Protein AF-A0A0B1SGC0-F1 (afdb_monomer_lite)

Radius of gyration: 26.92 Å; chains: 1; bounding box: 69×43×83 Å

Structure (mmCIF, N/CA/C/O backbone):
data_AF-A0A0B1SGC0-F1
#
_entry.id   AF-A0A0B1SGC0-F1
#
loop_
_atom_site.group_PDB
_atom_site.id
_atom_site.type_symbol
_atom_site.label_atom_id
_atom_site.label_alt_id
_atom_site.label_comp_id
_atom_site.label_asym_id
_atom_site.label_entity_id
_atom_site.label_seq_id
_atom_site.pdbx_PDB_ins_code
_atom_site.Cartn_x
_atom_site.Cartn_y
_atom_site.Cartn_z
_atom_site.occupancy
_atom_site.B_iso_or_equiv
_atom_site.auth_seq_id
_atom_site.auth_comp_id
_atom_site.auth_asym_id
_atom_site.auth_atom_id
_atom_site.pdbx_PDB_model_num
ATOM 1 N N . CYS A 1 1 ? 5.202 -6.747 4.444 1.00 73.06 1 CYS A N 1
ATOM 2 C CA . CYS A 1 1 ? 4.850 -7.368 5.742 1.00 73.06 1 CYS A CA 1
ATOM 3 C C . CYS A 1 1 ? 3.384 -7.749 5.716 1.00 73.06 1 CYS A C 1
ATOM 5 O O . CYS A 1 1 ? 2.652 -7.090 4.983 1.00 73.06 1 CYS A O 1
ATOM 7 N N . PRO A 1 2 ? 2.958 -8.785 6.458 1.00 70.81 2 PRO A N 1
ATOM 8 C CA . PRO A 1 2 ? 1.531 -8.992 6.677 1.00 70.81 2 PRO A CA 1
ATOM 9 C C . PRO A 1 2 ? 0.942 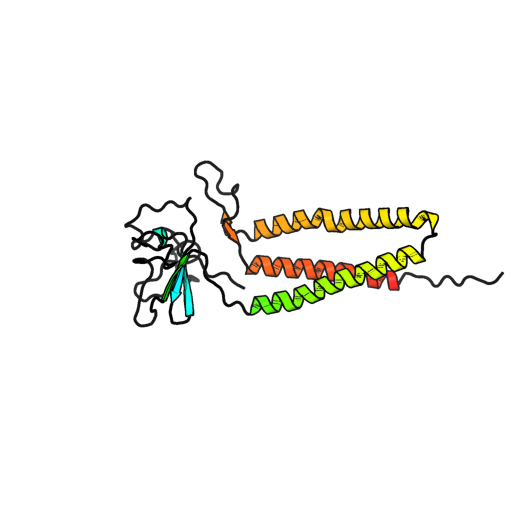-7.740 7.341 1.00 70.81 2 PRO A C 1
ATOM 11 O O . PRO A 1 2 ? 1.616 -7.093 8.145 1.00 70.81 2 PRO A O 1
ATOM 14 N N . HIS A 1 3 ? -0.264 -7.365 6.926 1.00 74.62 3 HIS A N 1
ATOM 15 C CA . HIS A 1 3 ? -1.059 -6.357 7.618 1.00 74.62 3 HIS A CA 1
ATOM 16 C C . HIS A 1 3 ? -1.617 -6.970 8.918 1.00 74.62 3 HIS A C 1
ATOM 18 O O . HIS A 1 3 ? -1.749 -8.192 9.006 1.00 74.62 3 HIS A O 1
ATOM 24 N N . ASP A 1 4 ? -1.905 -6.146 9.928 1.00 80.69 4 ASP A N 1
ATOM 25 C CA . ASP A 1 4 ? -2.527 -6.622 11.168 1.00 80.69 4 ASP A CA 1
ATOM 26 C C . ASP A 1 4 ? -3.970 -7.071 10.887 1.00 80.69 4 ASP A C 1
ATOM 28 O O . ASP A 1 4 ? -4.740 -6.284 10.333 1.00 80.69 4 ASP A O 1
ATOM 32 N N . PRO A 1 5 ? -4.368 -8.303 11.241 1.00 80.88 5 PRO A N 1
ATOM 33 C CA . PRO A 1 5 ? -5.657 -8.832 10.825 1.00 80.88 5 PRO A CA 1
ATOM 34 C C . PRO A 1 5 ? -6.814 -8.004 11.385 1.00 80.88 5 PRO A C 1
ATOM 36 O O . PRO A 1 5 ? -6.811 -7.623 12.563 1.00 80.88 5 PRO A O 1
ATOM 39 N N . LEU A 1 6 ? -7.807 -7.737 10.539 1.00 87.00 6 LEU A N 1
ATOM 40 C CA . LEU A 1 6 ? -8.986 -6.971 10.925 1.00 87.00 6 LEU A CA 1
ATOM 41 C C . LEU A 1 6 ? -10.004 -7.868 11.644 1.00 87.00 6 LEU A C 1
ATOM 43 O O . LEU A 1 6 ? -10.530 -8.828 11.071 1.00 87.00 6 LEU A O 1
ATOM 47 N N . ILE A 1 7 ? -10.312 -7.528 12.895 1.00 88.50 7 ILE A N 1
ATOM 48 C CA . ILE A 1 7 ? -11.265 -8.277 13.717 1.00 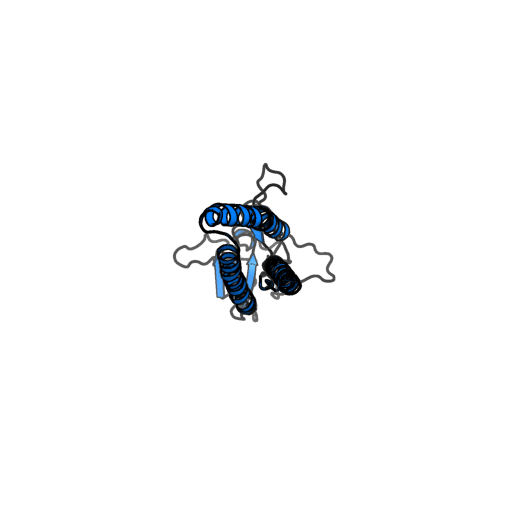88.50 7 ILE A CA 1
ATOM 49 C C . ILE A 1 7 ? -12.676 -8.156 13.138 1.00 88.50 7 ILE A C 1
ATOM 51 O O . ILE A 1 7 ? -13.141 -7.069 12.790 1.00 88.50 7 ILE A O 1
ATOM 55 N N . GLY A 1 8 ? -13.353 -9.299 13.060 1.00 82.31 8 GLY A N 1
ATOM 56 C CA . GLY A 1 8 ? -14.680 -9.471 12.481 1.00 82.31 8 GLY A CA 1
ATOM 57 C C . GLY A 1 8 ? -14.681 -9.666 10.964 1.00 82.31 8 GLY A C 1
ATOM 58 O O . GLY A 1 8 ? -15.739 -9.929 10.403 1.00 82.31 8 GLY A O 1
ATOM 59 N N . VAL A 1 9 ? -13.524 -9.557 10.301 1.00 83.31 9 VAL A N 1
ATOM 60 C CA . VAL A 1 9 ? -13.395 -9.711 8.841 1.00 83.31 9 VAL A CA 1
ATOM 61 C C . VAL A 1 9 ? -12.418 -10.822 8.477 1.00 83.31 9 VAL A C 1
ATOM 63 O O . VAL A 1 9 ? -12.769 -11.710 7.712 1.00 83.31 9 VAL A O 1
ATOM 66 N N . GLU A 1 10 ? -11.202 -10.773 9.019 1.00 81.00 10 GLU A N 1
ATOM 67 C CA . GLU A 1 10 ? -10.162 -11.786 8.786 1.00 81.00 10 GLU A CA 1
ATOM 68 C C . GLU A 1 10 ? -10.004 -12.715 9.993 1.00 81.00 10 GLU A C 1
ATOM 70 O O . GLU A 1 10 ? -9.612 -13.871 9.853 1.00 81.00 10 GLU A O 1
ATOM 75 N N . THR A 1 11 ? -10.309 -12.215 11.192 1.00 84.12 11 THR A N 1
ATOM 76 C CA . THR A 1 11 ? -10.213 -12.957 12.453 1.00 84.12 11 THR A CA 1
ATOM 77 C C . THR A 1 11 ? -11.462 -12.775 13.302 1.00 84.12 11 THR A C 1
ATOM 79 O O . THR A 1 11 ? -12.211 -11.810 13.148 1.00 84.12 11 THR A O 1
ATOM 82 N N . THR A 1 12 ? -11.705 -13.703 14.225 1.00 86.62 12 THR A N 1
ATOM 83 C CA . THR A 1 12 ? -12.808 -13.587 15.183 1.00 86.62 12 THR A CA 1
ATOM 84 C C . THR A 1 12 ? -12.503 -12.548 16.264 1.00 86.62 12 THR A C 1
ATOM 86 O O . THR A 1 12 ? -11.352 -12.178 16.498 1.00 86.62 12 THR A O 1
ATOM 89 N N . TYR A 1 13 ? -13.542 -12.098 16.970 1.00 87.31 13 TYR A N 1
ATOM 90 C CA . TYR A 1 13 ? -13.365 -11.284 18.174 1.00 87.31 13 TYR A CA 1
ATOM 91 C C . TYR A 1 13 ? -12.565 -12.042 19.247 1.00 87.31 13 TYR A C 1
ATOM 93 O O . TYR A 1 13 ? -12.659 -13.273 19.313 1.00 87.31 13 TYR A O 1
ATOM 101 N N . PRO A 1 14 ? -11.773 -11.332 20.074 1.00 85.50 14 PRO A N 1
ATOM 102 C CA . PRO A 1 14 ? -11.052 -11.947 21.177 1.00 85.50 14 PRO A CA 1
ATOM 103 C C . PRO A 1 14 ? -12.034 -12.506 22.212 1.00 85.50 14 PRO A C 1
ATOM 105 O O . PRO A 1 14 ? -13.014 -11.848 22.567 1.00 85.50 14 PRO A O 1
ATOM 108 N N . ASP A 1 15 ? -11.755 -13.711 22.708 1.00 81.56 15 ASP A N 1
ATOM 109 C CA . ASP A 1 15 ? -12.511 -14.299 23.816 1.00 81.56 15 ASP A CA 1
ATOM 110 C C . ASP A 1 15 ? -12.190 -13.580 25.145 1.00 81.56 15 ASP A C 1
ATOM 112 O O . ASP A 1 15 ? -11.317 -12.709 25.209 1.00 81.56 15 ASP A O 1
ATOM 116 N N . ARG A 1 16 ? -12.864 -13.957 26.236 1.00 76.06 16 ARG A N 1
ATOM 117 C CA . ARG A 1 16 ? -12.690 -13.384 27.584 1.00 76.06 16 ARG A CA 1
ATOM 118 C C . ARG A 1 16 ? -11.247 -13.424 28.096 1.00 76.06 16 ARG A C 1
ATOM 120 O O . ARG A 1 16 ? -10.869 -12.573 28.893 1.00 76.06 16 ARG A O 1
ATOM 127 N N . ASP A 1 17 ? -10.438 -14.361 27.607 1.00 76.19 17 ASP A N 1
ATOM 128 C CA . ASP A 1 17 ? -9.010 -14.472 27.928 1.00 76.19 17 ASP A CA 1
ATOM 129 C C . ASP A 1 17 ? -8.096 -13.620 27.019 1.00 76.19 17 ASP A C 1
ATOM 131 O O . ASP A 1 17 ? -6.868 -13.646 27.152 1.00 76.19 17 ASP A O 1
ATOM 135 N N . GLY A 1 18 ? -8.664 -12.851 26.084 1.00 73.69 18 GLY A N 1
ATOM 136 C CA . GLY A 1 18 ? -7.924 -12.026 25.125 1.00 73.69 18 GLY A CA 1
ATOM 137 C C . GLY A 1 18 ? -7.217 -12.835 24.030 1.00 73.69 18 GLY A C 1
ATOM 138 O O . GLY A 1 18 ? -6.257 -12.348 23.425 1.00 73.69 18 GLY A O 1
ATOM 139 N N . GLN A 1 19 ? -7.643 -14.082 23.798 1.00 76.81 19 GLN A N 1
ATOM 140 C CA . GLN A 1 19 ? -7.138 -14.929 22.716 1.00 76.81 19 GLN A CA 1
ATOM 141 C C . GLN A 1 19 ? -8.023 -14.812 21.477 1.00 76.81 19 GLN A C 1
ATOM 143 O O . GLN A 1 19 ? -9.246 -14.777 21.582 1.00 76.81 19 GLN A O 1
ATOM 148 N N . ILE A 1 20 ? -7.386 -14.763 20.308 1.00 75.62 20 ILE A N 1
ATOM 149 C CA . ILE A 1 20 ? -8.055 -14.778 19.008 1.00 75.62 20 ILE A CA 1
ATOM 150 C C . ILE A 1 20 ? -7.848 -16.165 18.410 1.00 75.62 20 ILE A C 1
ATOM 152 O O . ILE A 1 20 ? -6.708 -16.616 18.263 1.00 75.62 20 ILE A O 1
ATOM 156 N N . SER A 1 21 ? -8.942 -16.827 18.051 1.00 66.31 21 SER A N 1
ATOM 157 C CA . SER A 1 21 ? -8.910 -18.100 17.340 1.00 66.31 21 SER A CA 1
ATOM 158 C C . SER A 1 21 ? -8.555 -17.837 15.878 1.00 66.31 21 SER A C 1
ATOM 160 O O . SER A 1 21 ? -9.394 -17.428 15.082 1.00 66.31 21 SER A O 1
ATOM 162 N N . ILE A 1 22 ? -7.285 -18.036 15.520 1.00 59.53 22 ILE A N 1
ATOM 163 C CA . ILE A 1 22 ? -6.842 -18.036 14.121 1.00 59.53 22 ILE A CA 1
ATOM 164 C C . ILE A 1 22 ? -7.042 -19.464 13.620 1.00 59.53 22 ILE A C 1
ATOM 166 O O . ILE A 1 22 ? -6.249 -20.359 13.919 1.00 59.53 22 ILE A O 1
ATOM 170 N N . GLY A 1 23 ? -8.164 -19.699 12.948 1.00 49.31 23 GLY A N 1
ATOM 171 C CA . GLY A 1 23 ? -8.543 -21.029 12.499 1.00 49.31 23 GLY A CA 1
ATOM 172 C C . GLY A 1 23 ? -7.556 -21.577 11.471 1.00 49.31 23 GLY A C 1
ATOM 173 O O . GLY A 1 23 ? -7.437 -21.047 10.375 1.00 49.31 23 GLY A O 1
ATOM 174 N N . ASN A 1 24 ? -6.907 -22.691 11.809 1.00 48.41 24 ASN A N 1
ATOM 175 C CA . ASN A 1 24 ? -6.603 -23.729 10.821 1.00 48.41 24 ASN A CA 1
ATOM 176 C C . ASN A 1 24 ? -7.540 -24.948 10.989 1.00 48.41 24 ASN A C 1
ATOM 178 O O . ASN A 1 24 ? -7.378 -25.941 10.289 1.00 48.41 24 ASN A O 1
ATOM 182 N N . TYR A 1 25 ? -8.502 -24.893 11.931 1.00 54.22 25 TYR A N 1
ATOM 183 C CA . TYR A 1 25 ? -9.495 -25.951 12.179 1.00 54.22 25 TYR A CA 1
ATOM 184 C C . TYR A 1 25 ? -10.649 -25.508 13.112 1.00 54.22 25 TYR A C 1
ATOM 186 O O . TYR A 1 25 ? -10.949 -26.163 14.108 1.00 54.22 25 TYR A O 1
ATOM 194 N N . SER A 1 26 ? -11.282 -24.364 12.854 1.00 49.69 26 SER A N 1
ATOM 195 C CA . SER A 1 26 ? -12.516 -23.985 13.559 1.00 49.69 26 SER A CA 1
ATOM 196 C C . SER A 1 26 ? -13.548 -23.516 12.542 1.00 49.69 26 SER A C 1
ATOM 198 O O . SER A 1 26 ? -13.300 -22.513 11.882 1.00 49.69 26 SER A O 1
ATOM 200 N N . ASP A 1 27 ? -14.674 -24.233 12.451 1.00 55.19 27 ASP A N 1
ATOM 201 C CA . ASP A 1 27 ? -15.893 -24.000 11.638 1.00 55.19 27 ASP A CA 1
ATOM 202 C C . ASP A 1 27 ? -16.601 -22.646 11.901 1.00 55.19 27 ASP A C 1
ATOM 204 O O . ASP A 1 27 ? -17.809 -22.504 11.722 1.00 55.19 27 ASP A O 1
ATOM 208 N N . VAL A 1 28 ? -15.885 -21.641 12.405 1.00 65.56 28 VAL A N 1
ATOM 209 C CA . VAL A 1 28 ? -16.450 -20.342 12.766 1.00 65.56 28 VAL A CA 1
ATOM 210 C C . VAL A 1 28 ? -15.904 -19.300 11.809 1.00 65.56 28 VAL A C 1
ATOM 212 O O . VAL A 1 28 ? -14.798 -18.787 11.995 1.00 65.56 28 VAL A O 1
ATOM 215 N N . ASP A 1 29 ? -16.702 -18.990 10.792 1.00 72.19 29 ASP A N 1
ATOM 216 C CA . ASP A 1 29 ? -16.444 -17.863 9.908 1.00 72.19 29 ASP A CA 1
ATOM 217 C C . ASP A 1 29 ? -16.415 -16.549 10.715 1.00 72.19 29 ASP A C 1
ATOM 219 O O . ASP A 1 29 ? -17.256 -16.333 11.601 1.00 72.19 29 ASP A O 1
ATOM 223 N N . PRO A 1 30 ? -15.450 -15.650 10.450 1.00 80.44 30 PRO A N 1
ATOM 224 C CA . PRO A 1 30 ? -15.399 -14.354 11.108 1.00 80.44 30 PRO A CA 1
ATOM 225 C C . PRO A 1 30 ? -16.642 -13.522 10.755 1.00 80.44 30 PRO A C 1
ATOM 227 O O . PRO A 1 30 ? -17.012 -13.379 9.592 1.00 80.44 30 PRO A O 1
ATOM 230 N N . SER A 1 31 ? -17.276 -12.947 11.779 1.00 85.44 31 SER A N 1
ATOM 231 C CA . SER A 1 31 ? -18.444 -12.069 11.653 1.00 85.44 31 SER A CA 1
ATOM 232 C C . SER A 1 31 ? -18.142 -10.695 12.240 1.00 85.44 31 SER A C 1
ATOM 234 O O . SER A 1 31 ? -17.611 -10.587 13.347 1.00 85.44 31 SER A O 1
ATOM 236 N N . LEU A 1 32 ? -18.555 -9.638 11.534 1.00 86.31 32 LEU A N 1
ATOM 237 C CA . LEU A 1 32 ? -18.472 -8.249 11.999 1.00 86.31 32 LEU A CA 1
ATOM 238 C C . LEU A 1 32 ? -19.302 -8.025 13.269 1.00 86.31 32 LEU A C 1
ATOM 240 O O . LEU A 1 32 ? -18.905 -7.251 14.143 1.00 86.31 32 LEU A O 1
ATOM 244 N N . ARG A 1 33 ? -20.435 -8.723 13.399 1.00 88.94 33 ARG A N 1
ATOM 245 C CA . ARG A 1 33 ? -21.326 -8.639 14.562 1.00 88.94 33 ARG A CA 1
ATOM 246 C C . ARG A 1 33 ? -20.932 -9.650 15.633 1.00 88.94 33 ARG A C 1
ATOM 248 O O . ARG A 1 33 ? -20.700 -10.821 15.335 1.00 88.94 33 ARG A O 1
ATOM 255 N N . SER A 1 34 ? -20.904 -9.182 16.877 1.00 87.69 34 SER A N 1
ATOM 256 C CA . SER A 1 34 ? -20.517 -9.927 18.075 1.00 87.69 34 SER A CA 1
ATOM 257 C C . SER A 1 34 ? -21.358 -9.456 19.272 1.00 87.69 34 SER A C 1
ATOM 259 O O . SER A 1 34 ? -21.818 -8.313 19.279 1.00 87.69 34 SER A O 1
ATOM 261 N N . PRO A 1 35 ? -21.561 -10.270 20.325 1.00 89.19 35 PRO A N 1
ATOM 262 C CA . PRO A 1 35 ? -22.301 -9.838 21.511 1.00 89.19 35 PRO A CA 1
ATOM 263 C C . PRO A 1 35 ? -21.786 -8.527 22.125 1.00 89.19 35 PRO A C 1
ATOM 265 O O . PRO A 1 35 ? -22.584 -7.742 22.631 1.00 89.19 35 PRO A O 1
ATOM 268 N N . CYS A 1 36 ? -20.481 -8.245 22.034 1.00 89.56 36 CYS A N 1
ATOM 269 C CA . CYS A 1 36 ? -19.895 -7.016 22.576 1.00 89.56 36 CYS A CA 1
ATOM 270 C C . CYS A 1 36 ? -20.341 -5.748 21.823 1.00 89.56 36 CYS A C 1
ATOM 272 O O . CYS A 1 36 ? -20.578 -4.726 22.456 1.00 89.56 36 CYS A O 1
ATOM 274 N N . ASN A 1 37 ? -20.555 -5.810 20.504 1.00 91.00 37 ASN A N 1
ATOM 275 C CA . ASN A 1 37 ? -21.003 -4.667 19.695 1.00 91.00 37 ASN A CA 1
ATOM 276 C C . ASN A 1 37 ? -22.525 -4.623 19.479 1.00 91.00 37 ASN A C 1
ATOM 278 O O . ASN A 1 37 ? -23.027 -3.778 18.751 1.00 91.00 37 ASN A O 1
ATOM 282 N N . SER A 1 38 ? -23.279 -5.489 20.161 1.00 89.69 38 SER A N 1
ATOM 283 C CA . SER A 1 38 ? -24.745 -5.544 20.058 1.00 89.69 38 SER A CA 1
ATOM 284 C C . SER A 1 38 ? -25.467 -4.311 20.619 1.00 89.69 38 SER A C 1
ATOM 286 O O . SER A 1 38 ? -26.630 -4.078 20.297 1.00 89.69 38 SER A O 1
ATOM 288 N N . HIS A 1 39 ? -24.788 -3.512 21.445 1.00 88.38 39 HIS A N 1
ATOM 289 C CA . HIS A 1 39 ? -25.346 -2.300 22.046 1.00 88.38 39 HIS A CA 1
ATOM 290 C C . HIS A 1 39 ? -25.453 -1.128 21.059 1.00 88.38 39 HIS A C 1
ATOM 292 O O . HIS A 1 39 ? -26.080 -0.119 21.383 1.00 88.38 39 HIS A O 1
ATOM 298 N N . CYS A 1 40 ? -24.854 -1.238 19.870 1.00 85.00 40 CYS A N 1
ATOM 299 C CA . CYS A 1 40 ? -24.870 -0.195 18.856 1.00 85.00 40 CYS A CA 1
ATOM 300 C C . CYS A 1 40 ? -25.301 -0.740 17.478 1.00 85.00 40 CYS A C 1
ATOM 302 O O . CYS A 1 40 ? -25.006 -1.866 17.086 1.00 85.00 40 CYS A O 1
ATOM 304 N N . LEU A 1 41 ? -26.069 0.067 16.739 1.00 86.75 41 LEU A N 1
ATOM 305 C CA . LEU A 1 41 ? -26.602 -0.272 15.414 1.00 86.75 41 LEU A CA 1
ATOM 306 C C . LEU A 1 41 ? -25.546 0.018 14.339 1.00 86.75 41 LEU A C 1
ATOM 308 O O . LEU A 1 41 ? -25.628 1.018 13.630 1.00 86.75 41 LEU A O 1
ATOM 312 N N . CYS A 1 42 ? -24.525 -0.834 14.254 1.00 87.12 42 CYS A N 1
ATOM 313 C CA . CYS A 1 42 ? -23.408 -0.612 13.339 1.00 87.12 42 CYS A CA 1
ATOM 314 C C . CYS A 1 42 ? -23.811 -0.783 11.867 1.00 87.12 42 CYS A C 1
ATOM 316 O O . CYS A 1 42 ? -24.468 -1.762 11.495 1.00 87.12 42 CYS A O 1
ATOM 318 N N . SER A 1 43 ? -23.369 0.166 11.039 1.00 85.88 43 SER A N 1
ATOM 319 C CA . SER A 1 43 ? -23.484 0.121 9.582 1.00 85.88 43 SER A CA 1
ATOM 320 C C . SER A 1 43 ? -22.220 -0.475 8.969 1.00 85.88 43 SER A C 1
ATOM 322 O O . SER A 1 43 ? -21.112 -0.027 9.266 1.00 85.88 43 SER A O 1
ATOM 324 N N . GLU A 1 44 ? -22.382 -1.446 8.072 1.00 82.75 44 GLU A N 1
ATOM 325 C CA . GLU A 1 44 ? -21.263 -2.025 7.317 1.00 82.75 44 GLU A CA 1
ATOM 326 C C . GLU A 1 44 ? -20.720 -1.054 6.259 1.00 82.75 44 GLU A C 1
ATOM 328 O O . GLU A 1 44 ? -19.556 -1.149 5.884 1.00 82.75 44 GLU A O 1
ATOM 333 N N . ALA A 1 45 ? -21.520 -0.071 5.832 1.00 79.81 45 ALA A N 1
ATOM 334 C CA . ALA A 1 45 ? -21.096 0.937 4.861 1.00 79.81 45 ALA A CA 1
ATOM 335 C C . ALA A 1 45 ? -20.100 1.961 5.450 1.00 79.81 45 ALA A C 1
ATOM 337 O O . ALA A 1 45 ? -19.404 2.656 4.708 1.00 79.81 45 ALA A O 1
ATOM 338 N N . GLU A 1 46 ? -20.018 2.077 6.781 1.00 80.19 46 GLU A N 1
ATOM 339 C CA . GLU A 1 46 ? -19.193 3.078 7.462 1.00 80.19 46 GLU A CA 1
ATOM 340 C C . GLU A 1 46 ? -17.845 2.488 7.908 1.00 80.19 46 GLU A C 1
ATOM 342 O O . GLU A 1 46 ? -17.686 1.962 9.014 1.00 80.19 46 GLU A O 1
ATOM 347 N N . PHE A 1 47 ? -16.848 2.580 7.024 1.00 85.88 47 PHE A N 1
ATOM 348 C CA . PHE A 1 47 ? -15.487 2.123 7.302 1.00 85.88 47 PHE A CA 1
ATOM 349 C C . PHE A 1 47 ? -14.644 3.209 7.987 1.00 85.88 47 PHE A C 1
ATOM 351 O O . PHE A 1 47 ? -14.164 4.162 7.362 1.00 85.88 47 PHE A O 1
ATOM 358 N N . HIS A 1 48 ? -14.422 3.047 9.291 1.00 88.94 48 HIS A N 1
ATOM 359 C CA . HIS A 1 48 ? -13.636 3.964 10.118 1.00 88.94 48 HIS A CA 1
ATOM 360 C C . HIS A 1 48 ? -12.696 3.188 11.046 1.00 88.94 48 HIS A C 1
ATOM 362 O O . HIS A 1 48 ? -12.957 3.111 12.247 1.00 88.94 48 HIS A O 1
ATOM 368 N N . PRO A 1 49 ? -11.592 2.623 10.521 1.00 90.31 49 PRO A N 1
ATOM 369 C CA . PRO A 1 49 ? -10.775 1.679 11.265 1.00 90.31 49 PRO A CA 1
ATOM 370 C C . PRO A 1 49 ? -10.221 2.292 12.549 1.00 90.31 49 PRO A C 1
ATOM 372 O O . PRO A 1 49 ? -9.861 3.477 12.592 1.00 90.31 49 PRO A O 1
ATOM 375 N N . VAL A 1 50 ? -10.141 1.469 13.591 1.00 92.38 50 VAL A N 1
ATOM 376 C CA . VAL A 1 50 ? -9.553 1.837 14.882 1.00 92.38 50 VAL A CA 1
ATOM 377 C C . VAL A 1 50 ? -8.548 0.787 15.327 1.00 92.38 50 VAL A C 1
ATOM 379 O O . VAL A 1 50 ? -8.757 -0.409 15.129 1.00 92.38 50 VAL A O 1
ATOM 382 N N . CYS A 1 51 ? -7.468 1.239 15.955 1.00 92.75 51 CYS A N 1
ATOM 383 C CA . CYS A 1 51 ? -6.409 0.386 16.469 1.00 92.75 51 CYS A CA 1
ATOM 384 C C . CYS A 1 51 ? -6.388 0.421 17.996 1.00 92.75 51 CYS A C 1
ATOM 386 O O . CYS A 1 51 ? -6.144 1.476 18.588 1.00 92.75 51 CYS A O 1
ATOM 388 N N . ALA A 1 52 ? -6.588 -0.730 18.632 1.00 91.88 52 ALA A N 1
ATOM 389 C CA . ALA A 1 52 ? -6.347 -0.925 20.054 1.00 91.88 52 ALA A CA 1
ATOM 390 C C . ALA A 1 52 ? -4.886 -1.342 20.279 1.00 91.88 52 ALA A C 1
ATOM 392 O O . ALA A 1 52 ? -4.477 -2.435 19.888 1.00 91.88 52 ALA A O 1
ATOM 393 N N . GLU A 1 53 ? -4.097 -0.471 20.911 1.00 91.31 53 GLU A N 1
ATOM 394 C CA . GLU A 1 53 ? -2.71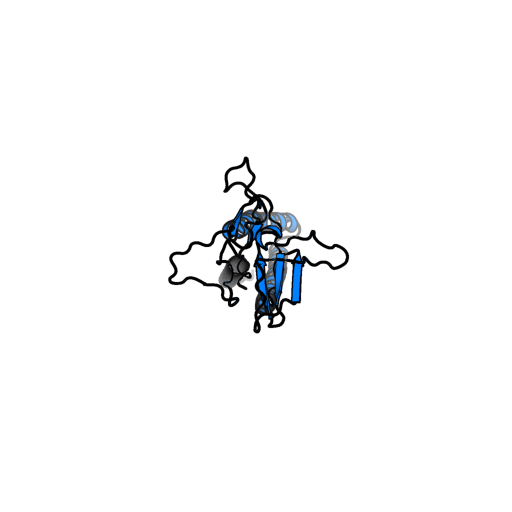2 -0.750 21.303 1.00 91.31 53 GLU A CA 1
ATOM 395 C C . GLU A 1 53 ? -2.666 -1.285 22.739 1.00 91.31 53 GLU A C 1
ATOM 397 O O . GLU A 1 53 ? -3.171 -0.636 23.658 1.00 91.31 53 GLU A O 1
ATOM 402 N N . PHE A 1 54 ? -1.992 -2.416 22.958 1.00 89.25 54 PHE A N 1
ATOM 403 C CA . PHE A 1 54 ? -1.756 -2.982 24.289 1.00 89.25 54 PHE A CA 1
ATOM 404 C C . PHE A 1 54 ? -0.318 -2.734 24.755 1.00 89.25 54 PHE A C 1
ATOM 406 O O . PHE A 1 54 ? 0.611 -2.576 23.958 1.00 89.25 54 PHE A O 1
ATOM 413 N N . THR A 1 55 ? -0.104 -2.712 26.069 1.00 86.88 55 THR A N 1
ATOM 414 C CA . THR A 1 55 ? 1.214 -2.430 26.672 1.00 86.88 55 THR A CA 1
ATOM 415 C C . THR A 1 55 ? 2.273 -3.490 26.367 1.00 86.88 55 THR A C 1
ATOM 417 O O . THR A 1 55 ? 3.458 -3.174 26.316 1.00 86.88 55 THR A O 1
ATOM 420 N N . ASN A 1 56 ? 1.858 -4.731 26.105 1.00 83.31 56 ASN A N 1
ATOM 421 C CA . ASN A 1 56 ? 2.739 -5.838 25.722 1.00 83.31 56 ASN A CA 1
ATOM 422 C C . ASN A 1 56 ? 3.220 -5.773 24.256 1.00 83.31 56 ASN A C 1
ATOM 424 O O . ASN A 1 56 ? 3.939 -6.666 23.810 1.00 83.31 56 ASN A O 1
ATOM 428 N N . GLY A 1 57 ? 2.811 -4.745 23.502 1.00 80.69 57 GLY A N 1
ATOM 429 C CA . GLY A 1 57 ? 3.159 -4.558 22.095 1.00 80.69 57 GLY A CA 1
ATOM 430 C C . GLY A 1 57 ? 2.219 -5.248 21.104 1.00 80.69 57 GLY A C 1
ATOM 431 O O . GLY A 1 57 ? 2.398 -5.065 19.901 1.00 80.69 57 GLY A O 1
ATOM 432 N N . ARG A 1 58 ? 1.210 -6.002 21.565 1.00 84.50 58 ARG A N 1
ATOM 433 C CA . ARG A 1 58 ? 0.132 -6.498 20.696 1.00 84.50 58 ARG A CA 1
ATOM 434 C C . ARG A 1 58 ? -0.795 -5.355 20.299 1.00 84.50 58 ARG A C 1
ATOM 436 O O . ARG A 1 58 ? -0.992 -4.407 21.060 1.00 84.50 58 ARG A O 1
ATOM 443 N N . GLN A 1 59 ? -1.362 -5.457 19.106 1.00 88.81 59 GLN A N 1
ATOM 444 C CA . GLN A 1 59 ? -2.284 -4.472 18.559 1.00 88.81 59 GLN A CA 1
ATOM 445 C C . GLN A 1 59 ? -3.425 -5.190 17.842 1.00 88.81 59 GLN A C 1
ATOM 447 O O . GLN A 1 59 ? -3.203 -6.240 17.240 1.00 88.81 59 GLN A O 1
ATOM 452 N N . PHE A 1 60 ? -4.629 -4.632 17.922 1.00 89.38 60 PHE A N 1
ATOM 453 C CA . PHE A 1 60 ? -5.824 -5.180 17.287 1.00 89.38 60 PHE A CA 1
ATOM 454 C C . PHE A 1 60 ? -6.544 -4.099 16.485 1.00 89.38 60 PHE A C 1
ATOM 456 O O . PHE A 1 60 ? -6.875 -3.045 17.029 1.00 89.38 60 PHE A O 1
ATOM 463 N N . SER A 1 61 ? -6.796 -4.374 15.204 1.00 91.25 61 SER A N 1
ATOM 464 C CA . SER A 1 61 ? -7.539 -3.477 14.316 1.00 91.25 61 SER A CA 1
ATOM 465 C C . SER A 1 61 ? -9.008 -3.894 14.259 1.00 91.25 61 SER A C 1
ATOM 467 O O . SER A 1 61 ? -9.306 -5.071 14.059 1.00 91.25 61 SER A O 1
ATOM 469 N N . TYR A 1 62 ? -9.922 -2.933 14.374 1.00 90.94 62 TYR A N 1
ATOM 470 C CA . TYR A 1 62 ? -11.369 -3.138 14.233 1.00 90.94 62 TYR A CA 1
ATOM 471 C C . TYR A 1 62 ? -11.919 -2.313 13.068 1.00 90.94 62 TYR A C 1
ATOM 473 O O . TYR A 1 62 ? -11.381 -1.251 12.748 1.00 90.94 62 TYR A O 1
ATOM 481 N N . TYR A 1 63 ? -13.007 -2.788 12.454 1.00 89.88 63 TYR A N 1
ATOM 482 C CA . TYR A 1 63 ? -13.615 -2.179 11.260 1.00 89.88 63 TYR A CA 1
ATOM 483 C C . TYR A 1 63 ? -14.099 -0.736 11.478 1.00 89.88 63 TYR A C 1
ATOM 485 O O . TYR A 1 63 ? -13.895 0.138 10.637 1.00 89.88 63 TYR A O 1
ATOM 493 N N . SER A 1 64 ? -14.737 -0.479 12.619 1.00 91.00 64 SER A N 1
ATOM 494 C CA . SER A 1 64 ? -15.224 0.845 13.008 1.00 91.00 64 SER A CA 1
ATOM 495 C C . SER A 1 64 ? -15.211 0.998 14.535 1.00 91.00 64 SER A C 1
ATOM 497 O O . SER A 1 64 ? -15.140 -0.019 15.238 1.00 91.00 64 SER A O 1
ATOM 499 N N . PRO A 1 65 ? -15.309 2.223 15.092 1.00 90.88 65 PRO A N 1
ATOM 500 C CA . PRO A 1 65 ? -15.464 2.403 16.538 1.00 90.88 65 PRO A CA 1
ATOM 501 C C . PRO A 1 65 ? -16.729 1.720 17.087 1.00 90.88 65 PRO A C 1
ATOM 503 O O . PRO A 1 65 ? -16.711 1.228 18.213 1.00 90.88 65 PRO A O 1
ATOM 506 N N . CYS A 1 66 ? -17.792 1.618 16.280 1.00 91.50 66 CYS A N 1
ATOM 507 C CA . CYS A 1 66 ? -19.013 0.890 16.632 1.00 91.50 66 CYS A CA 1
ATOM 508 C C . CYS A 1 66 ? -18.747 -0.616 16.755 1.00 91.50 66 CYS A C 1
ATOM 510 O O . CYS A 1 66 ? -19.094 -1.232 17.757 1.00 91.50 66 CYS A O 1
ATOM 512 N N . TYR A 1 67 ? -18.039 -1.209 15.788 1.00 92.12 67 TYR A N 1
ATOM 513 C CA . TYR A 1 67 ? -17.676 -2.628 15.850 1.00 92.12 67 TYR A CA 1
ATOM 514 C C . TYR A 1 67 ? -16.666 -2.940 16.965 1.00 92.12 67 TYR A C 1
ATOM 516 O O . TYR A 1 67 ? -16.696 -4.037 17.515 1.00 92.12 67 TYR A O 1
ATOM 524 N N . ALA A 1 68 ? -15.834 -1.973 17.367 1.00 91.81 68 ALA A N 1
ATOM 525 C CA . ALA A 1 68 ? -15.011 -2.052 18.580 1.00 91.81 68 ALA A CA 1
ATOM 526 C C . ALA A 1 68 ? -15.819 -1.868 19.886 1.00 91.81 68 ALA A C 1
ATOM 528 O O . ALA A 1 68 ? -15.293 -2.061 20.987 1.00 91.81 68 ALA A O 1
ATOM 529 N N . GLY A 1 69 ? -17.095 -1.502 19.773 1.00 92.00 69 GLY A N 1
ATOM 530 C CA . GLY A 1 69 ? -18.014 -1.331 20.885 1.00 92.00 69 GLY A CA 1
ATOM 531 C C . GLY A 1 69 ? -17.732 -0.107 21.752 1.00 92.00 69 GLY A C 1
ATOM 532 O O . GLY A 1 69 ? -17.946 -0.179 22.962 1.00 92.00 69 GLY A O 1
ATOM 533 N N . CYS A 1 70 ? -17.183 0.961 21.167 1.00 91.19 70 CYS A N 1
ATOM 534 C CA . CYS A 1 70 ? -16.895 2.217 21.857 1.00 91.19 70 CYS A CA 1
ATOM 535 C C . CYS A 1 70 ? -18.176 3.042 22.038 1.00 91.19 70 CYS A C 1
ATOM 537 O O . CYS A 1 70 ? -18.811 3.420 21.055 1.00 91.19 70 CYS A O 1
ATOM 539 N N . ALA A 1 71 ? -18.537 3.337 23.289 1.00 84.88 71 ALA A N 1
ATOM 540 C CA . ALA A 1 71 ? -19.740 4.113 23.612 1.00 84.88 71 ALA A CA 1
ATOM 541 C C . ALA A 1 71 ? -19.550 5.634 23.454 1.00 84.88 71 ALA A C 1
ATOM 543 O O . ALA A 1 71 ? -20.512 6.364 23.215 1.00 84.88 71 ALA A O 1
ATOM 544 N N . GLU A 1 72 ? -18.317 6.124 23.604 1.00 81.56 72 GLU A N 1
ATOM 545 C CA . GLU A 1 72 ? -17.997 7.552 23.566 1.00 81.56 72 GLU A CA 1
ATOM 546 C C . GLU A 1 72 ? -17.517 7.996 22.177 1.00 81.56 72 GLU A C 1
ATOM 548 O O . GLU A 1 72 ? -16.803 7.278 21.471 1.00 81.56 72 GLU A O 1
ATOM 553 N N . ALA A 1 73 ? -17.902 9.215 21.785 1.00 78.12 73 ALA A N 1
ATOM 554 C CA . ALA A 1 73 ? -17.455 9.821 20.537 1.00 78.12 73 ALA A CA 1
ATOM 555 C C . ALA A 1 73 ? -15.942 10.090 20.556 1.00 78.12 73 ALA A C 1
ATOM 557 O O . ALA A 1 73 ? -15.340 10.306 21.609 1.00 78.12 73 ALA A O 1
ATOM 558 N N . TYR A 1 74 ? -15.328 10.123 19.369 1.00 83.25 74 TYR A N 1
ATOM 559 C CA . TYR A 1 74 ? -13.900 10.400 19.234 1.00 83.25 74 TYR A CA 1
ATOM 560 C C . TYR A 1 74 ? -13.522 11.709 19.929 1.00 83.25 74 TYR A C 1
ATOM 562 O O . TYR A 1 74 ? -14.052 12.770 19.598 1.00 83.25 74 TYR A O 1
ATOM 570 N N . SER A 1 75 ? -12.566 11.643 20.853 1.00 84.19 75 SER A N 1
ATOM 571 C CA . SER A 1 75 ? -12.076 12.816 21.567 1.00 84.19 75 SER A CA 1
ATOM 572 C C . SER A 1 75 ? -10.984 13.524 20.735 1.00 84.19 75 SER A C 1
ATOM 574 O O . SER A 1 75 ? -9.864 13.023 20.622 1.00 84.19 75 SER A O 1
ATOM 576 N N . PRO A 1 76 ? -11.229 14.706 20.132 1.00 80.44 76 PRO A N 1
ATOM 577 C CA . PRO A 1 76 ? -10.222 15.361 19.288 1.00 80.44 76 PRO A CA 1
ATOM 578 C C . PRO A 1 76 ? -9.011 15.873 20.086 1.00 80.44 76 PRO A C 1
ATOM 580 O O . PRO A 1 76 ? -7.906 15.929 19.548 1.00 80.44 76 PRO A O 1
ATOM 583 N N . LEU A 1 77 ? -9.200 16.214 21.369 1.00 81.06 77 LEU A N 1
ATOM 584 C CA . LEU A 1 77 ? -8.114 16.640 22.264 1.00 81.06 77 LEU A CA 1
ATOM 585 C C . LEU A 1 77 ? -7.149 15.496 22.591 1.00 81.06 77 LEU A C 1
ATOM 587 O O . LEU A 1 77 ? -5.934 15.668 22.577 1.00 81.06 77 LEU A O 1
ATOM 591 N N . GLN A 1 78 ? -7.712 14.339 22.917 1.00 78.88 78 GLN A N 1
ATOM 592 C CA . GLN A 1 78 ? -6.992 13.176 23.426 1.00 78.88 78 GLN A CA 1
ATOM 593 C C . GLN A 1 78 ? -6.555 12.231 22.295 1.00 78.88 78 GLN A C 1
ATOM 595 O O . GLN A 1 78 ? -5.577 11.500 22.431 1.00 78.88 78 GLN A O 1
ATOM 600 N N . LYS A 1 79 ? -7.214 12.321 21.135 1.00 85.44 79 LYS A N 1
ATOM 601 C CA . LYS A 1 79 ? -6.983 11.532 19.919 1.00 85.44 79 LYS A CA 1
ATOM 602 C C . LYS A 1 79 ? -7.206 10.026 20.086 1.00 85.44 79 LYS A C 1
ATOM 604 O O . LYS A 1 79 ? -6.730 9.253 19.248 1.00 85.44 79 LYS A O 1
ATOM 609 N N . PHE A 1 80 ? -7.957 9.613 21.106 1.00 88.50 80 PHE A N 1
ATOM 610 C CA . PHE A 1 80 ? -8.304 8.217 21.354 1.00 88.50 80 PHE A CA 1
ATOM 611 C C . PHE A 1 80 ? -9.804 8.016 21.609 1.00 88.50 80 PHE A C 1
ATOM 613 O O . PHE A 1 80 ? -10.524 8.945 21.980 1.00 88.50 80 PHE A O 1
ATOM 620 N N . TYR A 1 81 ? -10.263 6.790 21.378 1.00 88.31 81 TYR A N 1
ATOM 621 C CA . TYR A 1 81 ? -11.581 6.305 21.770 1.00 88.31 81 TYR A CA 1
ATOM 622 C C . TYR A 1 81 ? -11.519 5.690 23.167 1.00 88.31 81 TYR A C 1
ATOM 624 O O . TYR A 1 81 ? -10.496 5.134 23.579 1.00 88.31 81 TYR A O 1
ATOM 632 N N . THR A 1 82 ? -12.631 5.784 23.880 1.00 87.00 82 THR A N 1
ATOM 633 C CA . THR A 1 82 ? -12.810 5.329 25.259 1.00 87.00 82 THR A CA 1
ATOM 634 C C . THR A 1 82 ? -14.019 4.409 25.350 1.00 87.00 82 THR A C 1
ATOM 636 O O . THR A 1 82 ? -14.905 4.423 24.494 1.00 87.00 82 THR A O 1
ATOM 639 N N . ASN A 1 83 ? -14.046 3.599 26.412 1.00 88.50 83 ASN A N 1
ATOM 640 C CA . ASN A 1 83 ? -15.197 2.764 26.752 1.00 88.50 83 ASN A CA 1
ATOM 641 C C . ASN A 1 83 ? -15.584 1.769 25.634 1.00 88.50 83 ASN A C 1
ATOM 643 O O . ASN A 1 83 ? -16.743 1.668 25.239 1.00 88.50 83 ASN A O 1
ATOM 647 N N . CYS A 1 84 ? -14.579 1.075 25.087 1.00 90.88 84 CYS A N 1
ATOM 648 C CA . CYS A 1 84 ? -14.731 0.099 24.008 1.00 90.88 84 CYS A CA 1
ATOM 649 C C . CYS A 1 84 ? -14.914 -1.313 24.570 1.00 90.88 84 CYS A C 1
ATOM 651 O O . CYS A 1 84 ? -13.968 -1.930 25.052 1.00 90.88 84 CYS A O 1
ATOM 653 N N . THR A 1 85 ? -16.137 -1.829 24.499 1.00 90.94 85 THR A N 1
ATOM 654 C CA . THR A 1 85 ? -16.539 -3.105 25.119 1.00 90.94 85 THR A CA 1
ATOM 655 C C . THR A 1 85 ? -15.988 -4.351 24.424 1.00 90.94 85 THR A C 1
ATOM 657 O O . THR A 1 85 ? -15.822 -5.379 25.076 1.00 90.94 85 THR A O 1
ATOM 660 N N . CYS A 1 86 ? -15.672 -4.289 23.126 1.00 90.31 86 CYS A N 1
ATOM 661 C CA . CYS A 1 86 ? -15.056 -5.414 22.411 1.00 90.31 86 CYS A CA 1
ATOM 662 C C . CYS A 1 86 ? -13.539 -5.510 22.626 1.00 90.31 86 CYS A C 1
ATOM 664 O O . CYS A 1 86 ? -12.919 -6.493 22.222 1.00 90.31 86 CYS A O 1
ATOM 666 N N . VAL A 1 87 ? -12.933 -4.502 23.258 1.00 90.69 87 VAL A N 1
ATOM 667 C CA . VAL A 1 87 ? -11.504 -4.472 23.566 1.00 90.69 87 VAL A CA 1
ATOM 668 C C . VAL A 1 87 ? -11.299 -5.068 24.956 1.00 90.69 87 VAL A C 1
ATOM 670 O O . VAL A 1 87 ? -11.414 -4.383 25.967 1.00 90.69 87 VAL A O 1
ATOM 673 N N . VAL A 1 88 ? -11.026 -6.372 25.004 1.00 86.44 88 VAL A N 1
ATOM 674 C CA . VAL A 1 88 ? -10.900 -7.112 26.267 1.00 86.44 88 VAL A CA 1
ATOM 675 C C . VAL A 1 88 ? -9.576 -6.783 26.960 1.00 86.44 88 VAL A C 1
ATOM 677 O O . VAL A 1 88 ? -8.498 -6.998 26.400 1.00 86.44 88 VAL A O 1
ATOM 680 N N . GLU A 1 89 ? -9.663 -6.297 28.198 1.00 84.25 89 GLU A N 1
ATOM 681 C CA . GLU A 1 89 ? -8.519 -6.118 29.089 1.00 84.25 89 GLU A CA 1
ATOM 682 C C . GLU A 1 89 ? -8.371 -7.344 30.001 1.00 84.25 89 GLU A C 1
ATOM 684 O O . GLU A 1 89 ? -9.325 -7.775 30.649 1.00 84.25 89 GLU A O 1
ATOM 689 N N . THR A 1 90 ? -7.173 -7.923 30.060 1.00 81.62 90 THR A N 1
ATOM 690 C CA . THR A 1 90 ? -6.857 -9.055 30.944 1.00 81.62 90 THR A CA 1
ATOM 691 C C . THR A 1 90 ? -5.566 -8.784 31.702 1.00 81.62 90 THR A C 1
ATOM 693 O O . THR A 1 90 ? -4.793 -7.898 31.350 1.00 81.62 90 THR A O 1
ATOM 696 N N . SER A 1 91 ? -5.252 -9.597 32.709 1.00 76.62 91 SER A N 1
ATOM 697 C CA . SER A 1 91 ? -4.002 -9.482 33.480 1.00 76.62 91 SER A CA 1
ATOM 698 C C . SER A 1 91 ? -2.721 -9.613 32.635 1.00 76.62 91 SER A C 1
ATOM 700 O O . SER A 1 91 ? -1.634 -9.299 33.115 1.00 76.62 91 SER A O 1
ATOM 702 N N . ARG A 1 92 ? -2.822 -10.061 31.374 1.00 75.56 92 ARG A N 1
ATOM 703 C CA . ARG A 1 92 ? -1.714 -10.118 30.399 1.00 75.56 92 ARG A CA 1
ATOM 704 C C . ARG A 1 92 ? -1.834 -9.092 29.266 1.00 75.56 92 ARG A C 1
ATOM 706 O O . ARG A 1 92 ? -0.866 -8.885 28.529 1.00 75.56 92 ARG A O 1
ATOM 713 N N . LEU A 1 93 ? -3.009 -8.491 29.095 1.00 82.12 93 LEU A N 1
ATOM 714 C CA . LEU A 1 93 ? -3.343 -7.547 28.034 1.00 82.12 93 LEU A CA 1
ATOM 715 C C . LEU A 1 93 ? -3.907 -6.280 28.682 1.00 82.12 93 LEU A C 1
ATOM 717 O O . LEU A 1 93 ? -5.108 -6.174 28.891 1.00 82.12 93 LEU A O 1
ATOM 721 N N . HIS A 1 94 ? -3.035 -5.321 28.988 1.00 86.81 94 HIS A N 1
ATOM 722 C CA . HIS A 1 94 ? -3.464 -4.003 29.452 1.00 86.81 94 HIS A CA 1
ATOM 723 C C . HIS A 1 94 ? -3.632 -3.058 28.271 1.00 86.81 94 HIS A C 1
ATOM 725 O O . HIS A 1 94 ? -2.714 -2.907 27.451 1.00 86.81 94 HIS A O 1
ATOM 731 N N . LEU A 1 95 ? -4.805 -2.436 28.184 1.00 87.69 95 LEU A N 1
ATOM 732 C CA . LEU A 1 95 ? -5.122 -1.494 27.122 1.00 87.69 95 LEU A CA 1
ATOM 733 C C . LEU A 1 95 ? -4.304 -0.217 27.328 1.00 87.69 95 LEU A C 1
ATOM 735 O O . LEU A 1 95 ? -4.365 0.412 28.380 1.00 87.69 95 LEU A O 1
ATOM 739 N N . ARG A 1 96 ? -3.530 0.181 26.316 1.00 87.81 96 ARG A N 1
ATOM 740 C CA . ARG A 1 96 ? -2.785 1.443 26.352 1.00 87.81 96 ARG A CA 1
ATOM 741 C C . ARG A 1 96 ? -3.641 2.590 25.839 1.00 87.81 96 ARG A C 1
ATOM 743 O O . ARG A 1 96 ? -3.714 3.630 26.478 1.00 87.81 96 ARG A O 1
ATOM 750 N N . GLN A 1 97 ? -4.228 2.413 24.659 1.00 89.94 97 GLN A N 1
ATOM 751 C CA . GLN A 1 97 ? -5.067 3.411 23.992 1.00 89.94 97 GLN A CA 1
ATOM 752 C C . GLN A 1 97 ? -5.739 2.809 22.757 1.00 89.94 97 GLN A C 1
ATOM 754 O O . GLN A 1 97 ? -5.183 1.909 22.125 1.00 89.94 97 GLN A O 1
ATOM 759 N N . VAL A 1 98 ? -6.887 3.364 22.371 1.00 91.25 98 VAL A N 1
ATOM 760 C CA . VAL A 1 98 ? -7.567 3.043 21.110 1.00 91.25 98 VAL A CA 1
ATOM 761 C C . VAL A 1 98 ? -7.489 4.253 20.190 1.00 91.25 98 VAL A C 1
ATOM 763 O O . VAL A 1 98 ? -8.101 5.278 20.465 1.00 91.25 98 VAL A O 1
ATOM 766 N N . LYS A 1 99 ? -6.727 4.180 19.103 1.00 91.81 99 LYS A N 1
ATOM 767 C CA . LYS A 1 99 ? -6.542 5.296 18.162 1.00 91.81 99 LYS A CA 1
ATOM 768 C C . LYS A 1 99 ? -7.398 5.133 16.916 1.00 91.81 99 LYS A C 1
ATOM 770 O O . LYS A 1 99 ? -7.758 4.027 16.530 1.00 91.81 99 LYS A O 1
ATOM 775 N N . LYS A 1 100 ? -7.658 6.253 16.242 1.00 89.38 100 LYS A N 1
ATOM 776 C CA . LYS A 1 100 ? -8.184 6.257 14.874 1.00 89.38 100 LYS A CA 1
ATOM 777 C C . LYS A 1 100 ? -7.113 5.759 13.896 1.00 89.38 100 LYS A C 1
ATOM 779 O O . LYS A 1 100 ? -5.965 6.192 13.980 1.00 89.38 100 LYS A O 1
ATOM 784 N N . GLY A 1 101 ? -7.524 4.940 12.936 1.00 88.31 101 GLY A N 1
ATOM 785 C CA . GLY A 1 101 ? -6.682 4.386 11.882 1.00 88.31 101 GLY A CA 1
ATOM 786 C C . GLY A 1 101 ? -6.342 2.915 12.100 1.00 88.31 101 GLY A C 1
ATOM 787 O O . GLY A 1 101 ? -6.681 2.315 13.118 1.00 88.31 101 GLY A O 1
ATOM 788 N N . LEU A 1 102 ? -5.663 2.346 11.108 1.00 86.69 102 LEU A N 1
ATOM 789 C CA . LEU A 1 102 ? -5.112 0.996 11.171 1.00 86.69 102 LEU A CA 1
ATOM 790 C C . LEU A 1 102 ? -3.887 0.955 12.088 1.00 86.69 102 LEU A C 1
ATOM 792 O O . LEU A 1 102 ? -3.202 1.964 12.287 1.00 86.69 102 LEU A O 1
ATOM 796 N N . CYS A 1 103 ? -3.619 -0.222 12.644 1.00 87.38 103 CYS A N 1
ATOM 797 C CA . CYS A 1 103 ? -2.479 -0.432 13.520 1.00 87.38 103 CYS A CA 1
ATOM 798 C C . CYS A 1 103 ? -1.136 -0.222 12.811 1.00 87.38 103 CYS A C 1
ATOM 800 O O . CYS A 1 103 ? -0.953 -0.538 11.632 1.00 87.38 103 CYS A O 1
ATOM 802 N N . GLN A 1 104 ? -0.181 0.364 13.538 1.00 80.25 104 GLN A N 1
ATOM 803 C CA . GLN A 1 104 ? 1.144 0.633 13.000 1.00 80.25 104 GLN A CA 1
ATOM 804 C C . GLN A 1 104 ? 1.998 -0.628 13.116 1.00 80.25 104 GLN A C 1
ATOM 806 O O . GLN A 1 104 ? 2.619 -0.888 14.148 1.00 80.25 104 GLN A O 1
ATOM 811 N N . SER A 1 105 ? 2.087 -1.375 12.020 1.00 72.12 105 SER A N 1
ATOM 812 C CA . SER A 1 105 ? 2.980 -2.529 11.949 1.00 72.12 105 SER A CA 1
ATOM 813 C C . SER A 1 105 ? 4.453 -2.100 12.068 1.00 72.12 105 SER A C 1
ATOM 815 O O . SER A 1 105 ? 4.974 -1.318 11.266 1.00 72.12 105 SER A O 1
ATOM 817 N N . ASN A 1 106 ? 5.165 -2.618 13.074 1.00 67.88 106 ASN A N 1
ATOM 818 C CA . ASN A 1 106 ? 6.609 -2.412 13.211 1.00 67.88 106 ASN A CA 1
ATOM 819 C C . ASN A 1 106 ? 7.352 -3.340 12.233 1.00 67.88 106 ASN A C 1
ATOM 821 O O . ASN A 1 106 ? 7.862 -4.405 12.584 1.00 67.88 106 ASN A O 1
ATOM 825 N N . CYS A 1 107 ? 7.318 -2.970 10.954 1.00 73.94 107 CYS A N 1
ATOM 826 C CA . CYS A 1 107 ? 7.789 -3.804 9.858 1.00 73.94 107 CYS A CA 1
ATOM 827 C C . CYS A 1 107 ? 9.264 -3.526 9.534 1.00 73.94 107 CYS A C 1
ATOM 829 O O . CYS A 1 107 ? 9.592 -2.628 8.758 1.00 73.94 107 CYS A O 1
ATOM 831 N N . ARG A 1 108 ? 10.173 -4.378 10.027 1.00 75.62 108 ARG A N 1
ATOM 832 C CA . ARG A 1 108 ? 11.587 -4.368 9.593 1.00 75.62 108 ARG A CA 1
ATOM 833 C C . ARG A 1 108 ? 11.747 -4.684 8.097 1.00 75.62 108 ARG A C 1
ATOM 835 O O . ARG A 1 108 ? 12.703 -4.239 7.469 1.00 75.62 108 ARG A O 1
ATOM 842 N N . GLY A 1 109 ? 10.788 -5.406 7.513 1.00 75.44 109 GLY A N 1
ATOM 843 C CA . GLY A 1 109 ? 10.759 -5.734 6.085 1.00 75.44 109 GLY A CA 1
ATOM 844 C C . GLY A 1 109 ? 10.621 -4.520 5.162 1.00 75.44 109 GLY A C 1
ATOM 845 O O . GLY A 1 109 ? 11.073 -4.591 4.025 1.00 75.44 109 GLY A O 1
ATOM 846 N N . LEU A 1 110 ? 10.082 -3.393 5.645 1.00 81.25 110 LEU A N 1
ATOM 847 C CA . LEU A 1 110 ? 10.033 -2.144 4.880 1.00 81.25 110 LEU A CA 1
ATOM 848 C C . LEU A 1 110 ? 11.444 -1.659 4.542 1.00 81.25 110 LEU A C 1
ATOM 850 O O . LEU A 1 110 ? 11.711 -1.273 3.410 1.00 81.25 110 LEU A O 1
ATOM 854 N N . PHE A 1 111 ? 12.365 -1.740 5.504 1.00 83.94 111 PHE A N 1
ATOM 855 C CA . PHE A 1 111 ? 13.760 -1.384 5.270 1.00 83.94 111 PHE A CA 1
ATOM 856 C C . PHE A 1 111 ? 14.408 -2.310 4.233 1.00 83.94 111 PHE A C 1
ATOM 858 O O . PHE A 1 111 ? 15.149 -1.841 3.380 1.00 83.94 111 PHE A O 1
ATOM 865 N N . GLY A 1 112 ? 14.077 -3.607 4.255 1.00 84.62 112 GLY A N 1
ATOM 866 C CA . GLY A 1 112 ? 14.514 -4.560 3.229 1.00 84.62 112 GLY A CA 1
ATOM 867 C C . GLY A 1 112 ? 13.968 -4.228 1.837 1.00 84.62 112 GLY A C 1
ATOM 868 O O . GLY A 1 112 ? 14.729 -4.202 0.875 1.00 84.62 112 GLY A O 1
ATOM 869 N N . PHE A 1 113 ? 12.676 -3.903 1.734 1.00 85.12 113 PHE A N 1
ATOM 870 C CA . PHE A 1 113 ? 12.061 -3.453 0.482 1.00 85.12 113 PHE A CA 1
ATOM 871 C C . PHE A 1 113 ? 12.749 -2.196 -0.058 1.00 85.12 113 PHE A C 1
ATOM 873 O O . PHE A 1 113 ? 13.146 -2.172 -1.218 1.00 85.12 113 PHE A O 1
ATOM 880 N N . LEU A 1 114 ? 12.966 -1.185 0.788 1.00 86.25 114 LEU A N 1
ATOM 881 C CA . LEU A 1 114 ? 13.660 0.046 0.400 1.00 86.25 114 LEU A CA 1
ATOM 882 C C . LEU A 1 114 ? 15.115 -0.214 -0.011 1.00 86.25 114 LEU A C 1
ATOM 884 O O . LEU A 1 114 ? 15.578 0.359 -0.994 1.00 86.25 114 LEU A O 1
ATOM 888 N N . ALA A 1 115 ? 15.817 -1.104 0.694 1.00 88.12 115 ALA A N 1
ATOM 889 C CA . ALA A 1 115 ? 17.196 -1.473 0.382 1.00 88.12 115 ALA A CA 1
ATOM 890 C C . ALA A 1 115 ? 17.340 -2.193 -0.969 1.00 88.12 115 ALA A C 1
ATOM 892 O O . ALA A 1 115 ? 18.409 -2.122 -1.566 1.00 88.12 115 ALA A O 1
ATOM 893 N N . ILE A 1 116 ? 16.290 -2.859 -1.459 1.00 85.88 116 ILE A N 1
ATOM 894 C CA . ILE A 1 116 ? 16.264 -3.495 -2.785 1.00 85.88 116 ILE A CA 1
ATOM 895 C C . ILE A 1 116 ? 15.749 -2.514 -3.844 1.00 85.88 116 ILE A C 1
ATOM 897 O O . ILE A 1 116 ? 16.338 -2.378 -4.911 1.00 85.88 116 ILE A O 1
ATOM 901 N N . PHE A 1 117 ? 14.674 -1.787 -3.554 1.00 86.50 117 PHE A N 1
ATOM 902 C CA . PHE A 1 117 ? 14.042 -0.876 -4.505 1.00 86.50 117 PHE A CA 1
ATOM 903 C C . PHE A 1 117 ? 14.937 0.317 -4.871 1.00 86.50 117 PHE A C 1
ATOM 905 O O . PHE A 1 117 ? 15.016 0.692 -6.040 1.00 86.50 117 PHE A O 1
ATOM 912 N N . ALA A 1 118 ? 15.654 0.889 -3.898 1.00 89.38 118 ALA A N 1
ATOM 913 C CA . ALA A 1 118 ? 16.551 2.019 -4.131 1.00 89.38 118 ALA A CA 1
ATOM 914 C C . ALA A 1 118 ? 17.651 1.713 -5.172 1.00 89.38 118 ALA A C 1
ATOM 916 O O . ALA A 1 118 ? 17.707 2.426 -6.177 1.00 89.38 118 ALA A O 1
ATOM 917 N N . PRO A 1 119 ? 18.492 0.668 -5.026 1.00 88.25 119 PRO A N 1
ATOM 918 C CA . PRO A 1 119 ? 19.497 0.351 -6.036 1.00 88.25 119 PRO A CA 1
ATOM 919 C C . PRO A 1 119 ? 18.872 -0.045 -7.374 1.00 88.25 119 PRO A C 1
ATOM 921 O O . PRO A 1 119 ? 19.404 0.357 -8.401 1.00 88.25 119 PRO A O 1
ATOM 924 N N . LEU A 1 120 ? 17.724 -0.735 -7.387 1.00 85.19 120 LEU A N 1
ATOM 925 C CA . LEU A 1 120 ? 17.018 -1.035 -8.634 1.00 85.19 120 LEU A CA 1
ATOM 926 C C . LEU A 1 120 ? 16.652 0.260 -9.383 1.00 85.19 120 LEU A C 1
ATOM 928 O O . LEU A 1 120 ? 16.977 0.403 -10.560 1.00 85.19 120 LEU A O 1
ATOM 932 N N . SER A 1 121 ? 16.062 1.243 -8.702 1.00 85.94 121 SER A N 1
ATOM 933 C CA . SER A 1 121 ? 15.765 2.535 -9.328 1.00 85.94 121 SER A CA 1
ATOM 934 C C . SER A 1 121 ? 17.023 3.262 -9.817 1.00 85.94 121 SER A C 1
ATOM 936 O O . SER A 1 121 ? 17.016 3.857 -10.888 1.00 85.94 121 SER A O 1
ATOM 938 N N . LEU A 1 122 ? 18.142 3.178 -9.091 1.00 87.50 122 LEU A N 1
ATOM 939 C CA . LEU A 1 122 ? 19.406 3.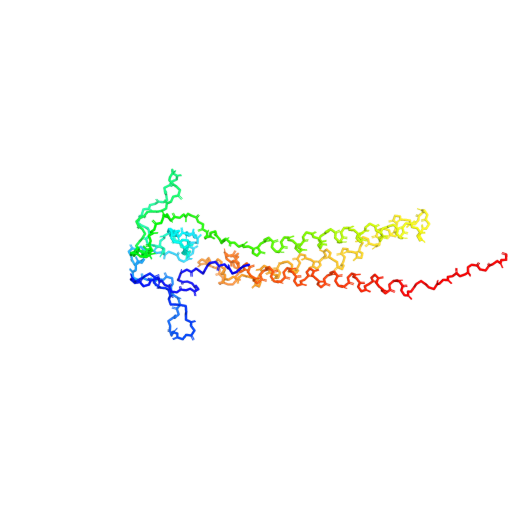764 -9.546 1.00 87.50 122 LEU A CA 1
ATOM 940 C C . LEU A 1 122 ? 19.941 3.061 -10.799 1.00 87.50 122 LEU A C 1
ATOM 942 O O . LEU A 1 122 ? 20.416 3.735 -11.710 1.00 87.50 122 LEU A O 1
ATOM 946 N N . CYS A 1 123 ? 19.837 1.732 -10.871 1.00 85.44 123 CYS A N 1
ATOM 947 C CA . CYS A 1 123 ? 20.243 0.951 -12.036 1.00 85.44 123 CYS A CA 1
ATOM 948 C C . CYS A 1 123 ? 19.458 1.343 -13.295 1.00 85.44 123 CYS A C 1
ATOM 950 O O . CYS A 1 123 ? 20.078 1.527 -14.341 1.00 85.44 123 CYS A O 1
ATOM 952 N N . THR A 1 124 ? 18.141 1.562 -13.206 1.00 83.38 124 THR A N 1
ATOM 953 C CA . THR A 1 124 ? 17.341 1.954 -14.383 1.00 83.38 124 THR A CA 1
ATOM 954 C C . THR A 1 124 ? 17.769 3.317 -14.932 1.00 83.38 124 THR A C 1
ATOM 956 O O . THR A 1 124 ? 17.996 3.464 -16.136 1.00 83.38 124 THR A O 1
ATOM 959 N N . PHE A 1 125 ? 17.991 4.312 -14.065 1.00 85.69 125 PHE A N 1
ATOM 960 C CA . PHE A 1 125 ? 18.529 5.609 -14.497 1.00 85.69 125 PHE A CA 1
ATOM 961 C C . PHE A 1 125 ? 19.959 5.493 -15.042 1.00 85.69 125 PHE A C 1
ATOM 963 O O . PHE A 1 125 ? 20.291 6.136 -16.041 1.00 85.69 125 PHE A O 1
ATOM 970 N N . ALA A 1 126 ? 20.795 4.655 -14.425 1.00 87.50 126 ALA A N 1
ATOM 971 C CA . ALA A 1 126 ? 22.170 4.433 -14.858 1.00 87.50 126 ALA A CA 1
ATOM 972 C C . ALA A 1 126 ? 22.263 3.765 -16.237 1.00 87.50 126 ALA A C 1
ATOM 974 O O . ALA A 1 126 ? 23.217 4.043 -16.955 1.00 87.50 126 ALA A O 1
ATOM 975 N N . VAL A 1 127 ? 21.287 2.934 -16.625 1.00 84.50 127 VAL A N 1
ATOM 976 C CA . VAL A 1 127 ? 21.190 2.313 -17.961 1.00 84.50 127 VAL A CA 1
ATOM 977 C C . VAL A 1 127 ? 20.582 3.270 -18.993 1.00 84.50 127 VAL A C 1
ATOM 979 O O . VAL A 1 127 ? 20.990 3.266 -20.154 1.00 84.50 127 VAL A O 1
ATOM 982 N N . GLY A 1 128 ? 19.682 4.171 -18.593 1.00 85.38 128 GLY A N 1
ATOM 983 C CA . GLY A 1 128 ? 19.106 5.165 -19.507 1.00 85.38 128 GLY A CA 1
ATOM 984 C C . GLY A 1 128 ? 20.150 6.100 -20.141 1.00 85.38 128 GLY A C 1
ATOM 985 O O . GLY A 1 128 ? 20.098 6.378 -21.341 1.00 85.38 128 GLY A O 1
ATOM 986 N N . VAL A 1 129 ? 21.138 6.552 -19.361 1.00 89.25 129 VAL A N 1
ATOM 987 C CA . VAL A 1 129 ? 22.204 7.466 -19.823 1.00 89.25 129 VAL A CA 1
ATOM 988 C C . VAL A 1 129 ? 23.084 6.876 -20.945 1.00 89.25 129 VAL A C 1
ATOM 990 O O . VAL A 1 129 ? 23.247 7.545 -21.973 1.00 89.25 129 VAL A O 1
ATOM 993 N N . PRO A 1 130 ? 23.664 5.663 -20.824 1.00 87.69 130 PRO A N 1
ATOM 994 C CA . PRO A 1 130 ? 24.485 5.080 -21.877 1.00 87.69 130 PRO A CA 1
ATOM 995 C C . PRO A 1 130 ? 23.680 4.769 -23.138 1.00 87.69 130 PRO A C 1
ATOM 997 O O . PRO A 1 130 ? 24.224 4.966 -24.220 1.00 87.69 130 PRO A O 1
ATOM 1000 N N . ILE A 1 131 ? 22.399 4.389 -23.042 1.00 86.94 131 ILE A N 1
ATOM 1001 C CA . ILE A 1 131 ? 21.558 4.152 -24.231 1.00 86.94 131 ILE A CA 1
ATOM 1002 C C . ILE A 1 131 ? 21.461 5.428 -25.078 1.00 86.94 131 ILE A C 1
ATOM 1004 O O . ILE A 1 131 ? 21.742 5.408 -26.277 1.00 86.94 131 ILE A O 1
ATOM 1008 N N . ILE A 1 132 ? 21.145 6.564 -24.448 1.00 89.25 132 ILE A N 1
ATOM 1009 C CA . ILE A 1 132 ? 21.107 7.865 -25.134 1.00 89.25 132 ILE A CA 1
ATOM 1010 C C . ILE A 1 132 ? 22.488 8.208 -25.716 1.00 89.25 132 ILE A C 1
ATOM 1012 O O . ILE A 1 132 ? 22.599 8.691 -26.844 1.00 89.25 132 ILE A O 1
ATOM 1016 N N . SER A 1 133 ? 23.560 7.921 -24.972 1.00 91.19 133 SER A N 1
ATOM 1017 C CA . SER A 1 133 ? 24.937 8.174 -25.408 1.00 91.19 133 SER A CA 1
ATOM 1018 C C . SER A 1 133 ? 25.346 7.351 -26.638 1.00 91.19 133 SER A C 1
ATOM 1020 O O . SER A 1 133 ? 26.030 7.875 -27.518 1.00 91.19 133 SER A O 1
ATOM 1022 N N . VAL A 1 134 ? 24.935 6.083 -26.724 1.00 91.75 134 VAL A N 1
ATOM 1023 C CA . VAL A 1 134 ? 25.200 5.202 -27.875 1.00 91.75 134 VAL A CA 1
ATOM 1024 C C . VAL A 1 134 ? 24.450 5.693 -29.109 1.00 91.75 134 VAL A C 1
ATOM 1026 O O . VAL A 1 134 ? 25.042 5.801 -30.183 1.00 91.75 134 VAL A O 1
ATOM 1029 N N . ILE A 1 135 ? 23.185 6.085 -28.961 1.00 90.00 135 ILE A N 1
ATOM 1030 C CA . ILE A 1 135 ? 22.377 6.602 -30.075 1.00 90.00 135 ILE A CA 1
ATOM 1031 C C . ILE A 1 135 ? 23.008 7.872 -30.652 1.00 90.00 135 ILE A C 1
ATOM 1033 O O . ILE A 1 135 ? 23.230 7.967 -31.854 1.00 90.00 135 ILE A O 1
ATOM 1037 N N . LEU A 1 136 ? 23.416 8.813 -29.798 1.00 90.06 136 LEU A N 1
ATOM 1038 C CA . LEU A 1 136 ? 24.057 10.055 -30.244 1.00 90.06 136 LEU A CA 1
ATOM 1039 C C . LEU A 1 136 ? 25.410 9.851 -30.949 1.00 90.06 136 LEU A C 1
ATOM 1041 O O . LEU A 1 136 ? 25.820 10.718 -31.725 1.00 90.06 136 LEU A O 1
ATOM 1045 N N . ARG A 1 137 ? 26.113 8.743 -30.671 1.00 91.38 137 ARG A N 1
ATOM 1046 C CA . ARG A 1 137 ? 27.385 8.387 -31.328 1.00 91.38 137 ARG A CA 1
ATOM 1047 C C . ARG A 1 137 ? 27.210 7.586 -32.616 1.00 91.38 137 ARG A C 1
ATOM 1049 O O . ARG A 1 137 ? 28.138 7.561 -33.416 1.00 91.38 137 ARG A O 1
ATOM 1056 N N . THR A 1 138 ? 26.071 6.925 -32.799 1.00 91.25 138 THR A N 1
ATOM 1057 C CA . THR A 1 138 ? 25.795 6.072 -33.967 1.00 91.25 138 THR A CA 1
ATOM 1058 C C . THR A 1 138 ? 25.079 6.816 -35.090 1.00 91.25 138 THR A C 1
ATOM 1060 O O . THR A 1 138 ? 25.138 6.370 -36.231 1.00 91.25 138 THR A O 1
ATOM 1063 N N . VAL A 1 139 ? 24.443 7.954 -34.788 1.00 93.19 139 VAL A N 1
ATOM 1064 C CA . VAL A 1 139 ? 23.661 8.740 -35.750 1.00 93.19 139 VAL A CA 1
ATOM 1065 C C . VAL A 1 139 ? 24.276 10.119 -36.041 1.00 93.19 139 VAL A C 1
ATOM 1067 O O . VAL A 1 139 ? 24.779 10.813 -35.144 1.00 93.19 139 VAL A O 1
ATOM 1070 N N . ASP A 1 140 ? 24.203 10.537 -37.306 1.00 92.50 140 ASP A N 1
ATOM 1071 C CA . ASP A 1 140 ? 24.649 11.850 -37.781 1.00 92.50 140 ASP A CA 1
ATOM 1072 C C . ASP A 1 140 ? 23.875 13.008 -37.141 1.00 92.50 140 ASP A C 1
ATOM 1074 O O . ASP A 1 140 ? 22.708 12.878 -36.770 1.00 92.50 140 ASP A O 1
ATOM 1078 N N . TYR A 1 141 ? 24.517 14.179 -37.037 1.00 91.12 141 TYR A N 1
ATOM 1079 C CA . TYR A 1 141 ? 23.991 15.336 -36.298 1.00 91.12 141 TYR A CA 1
ATOM 1080 C C . TYR A 1 141 ? 22.575 15.755 -36.727 1.00 91.12 141 TYR A C 1
ATOM 1082 O O . TYR A 1 141 ? 21.760 16.107 -35.875 1.00 91.12 141 TYR A O 1
ATOM 1090 N N . ASN A 1 142 ? 22.279 15.662 -38.025 1.00 94.25 142 ASN A N 1
ATOM 1091 C CA . ASN A 1 142 ? 21.001 16.077 -38.607 1.00 94.25 142 ASN A CA 1
ATOM 1092 C C . ASN A 1 142 ? 19.841 15.122 -38.271 1.00 94.25 142 ASN A C 1
ATOM 1094 O O . ASN A 1 142 ? 18.691 15.546 -38.264 1.00 94.25 142 ASN A O 1
ATOM 1098 N N . GLU A 1 143 ? 20.137 13.866 -37.926 1.00 92.38 143 GLU A N 1
ATOM 1099 C CA . GLU A 1 143 ? 19.144 12.805 -37.694 1.00 92.38 143 GLU A CA 1
ATOM 1100 C C . GLU A 1 143 ? 18.977 12.464 -36.197 1.00 92.38 143 GLU A C 1
ATOM 1102 O O . GLU A 1 143 ? 18.120 11.667 -35.808 1.00 92.38 143 GLU A O 1
ATOM 1107 N N . ARG A 1 144 ? 19.761 13.096 -35.309 1.00 90.62 144 ARG A N 1
ATOM 1108 C CA . ARG A 1 144 ? 19.746 12.838 -33.853 1.00 90.62 144 ARG A CA 1
ATOM 1109 C C . ARG A 1 144 ? 18.377 13.037 -33.217 1.00 90.62 144 ARG A C 1
ATOM 1111 O O . ARG A 1 144 ? 17.933 12.195 -32.441 1.00 90.62 144 ARG A O 1
ATOM 1118 N N . SER A 1 145 ? 17.706 14.142 -33.531 1.00 93.25 145 SER A N 1
ATOM 1119 C CA . SER A 1 145 ? 16.388 14.453 -32.966 1.00 93.25 145 SER A CA 1
ATOM 1120 C C . SER A 1 145 ? 15.322 13.455 -33.415 1.00 93.25 145 SER A C 1
ATOM 1122 O O . SER A 1 145 ? 14.432 13.123 -32.634 1.00 93.25 145 SER A O 1
ATOM 1124 N N . PHE A 1 146 ? 15.442 12.934 -34.639 1.00 93.50 146 PHE A N 1
ATOM 1125 C CA . PHE A 1 146 ? 14.552 11.901 -35.157 1.00 93.50 146 PHE A CA 1
ATOM 1126 C C . PHE A 1 146 ? 14.793 10.555 -34.457 1.00 93.50 146 PHE A C 1
ATOM 1128 O O . PHE A 1 146 ? 13.846 9.950 -33.950 1.00 93.50 146 PHE A O 1
ATOM 1135 N N . ALA A 1 147 ? 16.057 10.140 -34.316 1.00 92.12 147 ALA A N 1
ATOM 1136 C CA . ALA A 1 147 ? 16.433 8.908 -33.617 1.00 92.12 147 ALA A CA 1
ATOM 1137 C C . ALA A 1 147 ? 16.004 8.903 -32.136 1.00 92.12 147 ALA A C 1
ATOM 1139 O O . ALA A 1 147 ? 15.412 7.931 -31.664 1.00 92.12 147 ALA A O 1
ATOM 1140 N N . LEU A 1 148 ? 16.226 10.008 -31.414 1.00 92.44 148 LEU A N 1
ATOM 1141 C CA . LEU A 1 148 ? 15.758 10.166 -30.030 1.00 92.44 148 LEU A CA 1
ATOM 1142 C C . LEU A 1 148 ? 14.223 10.164 -29.934 1.00 92.44 148 LEU A C 1
ATOM 1144 O O . LEU A 1 148 ? 13.665 9.645 -28.966 1.00 92.44 148 LEU A O 1
ATOM 1148 N N . GLY A 1 149 ? 13.534 10.705 -30.943 1.00 93.94 149 GLY A N 1
ATOM 1149 C CA . GLY A 1 149 ? 12.077 10.644 -31.052 1.00 93.94 149 GLY A CA 1
ATOM 1150 C C . GLY A 1 149 ? 11.564 9.207 -31.164 1.00 93.94 149 GLY A C 1
ATOM 1151 O O . GLY A 1 149 ? 10.687 8.811 -30.395 1.00 93.94 149 GLY A O 1
ATOM 1152 N N . ILE A 1 150 ? 12.150 8.403 -32.058 1.00 93.69 150 ILE A N 1
ATOM 1153 C CA . ILE A 1 150 ? 11.801 6.981 -32.221 1.00 93.69 150 ILE A CA 1
ATOM 1154 C C . ILE A 1 150 ? 12.079 6.202 -30.935 1.00 93.69 150 ILE A C 1
ATOM 1156 O O . ILE A 1 150 ? 11.208 5.473 -30.463 1.00 93.69 150 ILE A O 1
ATOM 1160 N N . GLN A 1 151 ? 13.257 6.384 -30.333 1.00 90.19 151 GLN A N 1
ATOM 1161 C CA . GLN A 1 151 ? 13.595 5.750 -29.059 1.00 90.19 151 GLN A CA 1
ATOM 1162 C C . GLN A 1 151 ? 12.568 6.102 -27.974 1.00 90.19 151 GLN A C 1
ATOM 1164 O O . GLN A 1 151 ? 12.091 5.218 -27.264 1.00 90.19 151 GLN A O 1
ATOM 1169 N N . GLY A 1 152 ? 12.195 7.378 -27.860 1.00 88.94 152 GLY A N 1
ATOM 1170 C CA . GLY A 1 152 ? 11.187 7.831 -26.907 1.00 88.94 152 GLY A CA 1
ATOM 1171 C C . GLY A 1 152 ? 9.820 7.187 -27.144 1.00 88.94 152 GLY A C 1
ATOM 1172 O O . GLY A 1 152 ? 9.158 6.800 -26.183 1.00 88.94 152 GLY A O 1
ATOM 1173 N N . ILE A 1 153 ? 9.409 7.020 -28.404 1.00 94.06 153 ILE A N 1
ATOM 1174 C CA . ILE A 1 153 ? 8.169 6.312 -28.757 1.00 94.06 153 ILE A CA 1
ATOM 1175 C C . ILE A 1 153 ? 8.257 4.840 -28.339 1.00 94.06 153 ILE A C 1
ATOM 1177 O O . ILE A 1 153 ? 7.346 4.349 -27.676 1.00 94.06 153 ILE A O 1
ATOM 1181 N N . LEU A 1 154 ? 9.357 4.152 -28.655 1.00 89.38 154 LEU A N 1
ATOM 1182 C CA . LEU A 1 154 ? 9.551 2.742 -28.301 1.00 89.38 154 LEU A CA 1
ATOM 1183 C C . LEU A 1 154 ? 9.530 2.521 -26.783 1.00 89.38 154 LEU A C 1
ATOM 1185 O O . LEU A 1 154 ? 8.795 1.661 -26.299 1.00 89.38 154 LEU A O 1
ATOM 1189 N N . VAL A 1 155 ? 10.257 3.345 -26.022 1.00 87.06 155 VAL A N 1
ATOM 1190 C CA . VAL A 1 155 ? 10.255 3.298 -24.548 1.00 87.06 155 VAL A CA 1
ATOM 1191 C C . VAL A 1 155 ? 8.851 3.538 -24.000 1.00 87.06 155 VAL A C 1
ATOM 1193 O O . VAL A 1 155 ? 8.423 2.876 -23.051 1.00 87.06 155 VAL A O 1
ATOM 1196 N N . ARG A 1 156 ? 8.098 4.463 -24.602 1.00 89.75 156 ARG A N 1
ATOM 1197 C CA . ARG A 1 156 ? 6.737 4.743 -24.152 1.00 89.75 156 ARG A CA 1
ATOM 1198 C C . ARG A 1 156 ? 5.795 3.573 -24.397 1.00 89.75 156 ARG A C 1
ATOM 1200 O O . ARG A 1 156 ? 5.051 3.219 -23.485 1.00 89.75 156 ARG A O 1
ATOM 1207 N N . VAL A 1 157 ? 5.854 2.972 -25.582 1.00 91.56 157 VAL A N 1
ATOM 1208 C CA . VAL A 1 157 ? 4.992 1.850 -25.972 1.00 91.56 157 VAL A CA 1
ATOM 1209 C C . VAL A 1 157 ? 5.278 0.604 -25.139 1.00 91.56 157 VAL A C 1
ATOM 1211 O O . VAL A 1 157 ? 4.342 -0.038 -24.672 1.00 91.56 157 VAL A O 1
ATOM 1214 N N . VAL A 1 158 ? 6.553 0.285 -24.910 1.00 87.69 158 VAL A N 1
ATOM 1215 C CA . VAL A 1 158 ? 6.953 -0.941 -24.199 1.00 87.69 158 VAL A CA 1
ATOM 1216 C C . VAL A 1 158 ? 6.926 -0.774 -22.678 1.00 87.69 158 VAL A C 1
ATOM 1218 O O . VAL A 1 158 ? 6.676 -1.741 -21.970 1.00 87.69 158 VAL A O 1
ATOM 1221 N N . GLY A 1 159 ? 7.172 0.431 -22.159 1.00 85.56 159 GLY A N 1
ATOM 1222 C CA . GLY A 1 159 ? 7.260 0.682 -20.718 1.00 85.56 159 GLY A CA 1
ATOM 1223 C C . GLY A 1 159 ? 6.101 1.511 -20.173 1.00 85.56 159 GLY A C 1
ATOM 1224 O O . GLY A 1 159 ? 5.334 1.051 -19.331 1.00 85.56 159 GLY A O 1
ATOM 1225 N N . THR A 1 160 ? 5.956 2.752 -20.643 1.00 86.69 160 THR A N 1
ATOM 1226 C CA . THR A 1 160 ? 5.048 3.721 -19.996 1.00 86.69 160 THR A CA 1
ATOM 1227 C C . THR A 1 160 ? 3.562 3.449 -20.218 1.00 86.69 160 THR A C 1
ATOM 1229 O O . THR A 1 160 ? 2.764 3.862 -19.388 1.00 86.69 160 THR A O 1
ATOM 1232 N N . ILE A 1 161 ? 3.179 2.782 -21.312 1.00 92.50 161 ILE A N 1
ATOM 1233 C CA . ILE A 1 161 ? 1.788 2.386 -21.576 1.00 92.50 161 ILE A CA 1
ATOM 1234 C C . ILE A 1 161 ? 1.375 1.182 -20.712 1.00 92.50 161 ILE A C 1
ATOM 1236 O O . ILE A 1 161 ? 0.339 1.270 -20.053 1.00 92.50 161 ILE A O 1
ATOM 1240 N N . PRO A 1 162 ? 2.141 0.073 -20.656 1.00 91.12 162 PRO A N 1
ATOM 1241 C CA . PRO A 1 162 ? 1.760 -1.062 -19.817 1.00 91.12 162 PRO A CA 1
ATOM 1242 C C . PRO A 1 162 ? 1.942 -0.799 -18.319 1.00 91.12 162 PRO A C 1
ATOM 1244 O O . PRO A 1 162 ? 1.243 -1.419 -17.523 1.00 91.12 162 PRO A O 1
ATOM 1247 N N . ALA A 1 163 ? 2.825 0.121 -17.910 1.00 89.06 163 ALA A N 1
ATOM 1248 C CA . ALA A 1 163 ? 3.087 0.370 -16.492 1.00 89.06 163 ALA A CA 1
ATOM 1249 C C . ALA A 1 163 ? 1.832 0.789 -15.688 1.00 89.06 163 ALA A C 1
ATOM 1251 O O . ALA A 1 163 ? 1.546 0.126 -14.694 1.00 89.06 163 ALA A O 1
ATOM 1252 N N . PRO A 1 164 ? 1.030 1.803 -16.080 1.00 90.94 164 PRO A N 1
ATOM 1253 C CA . PRO A 1 164 ? -0.202 2.154 -15.368 1.00 90.94 164 PRO A CA 1
ATOM 1254 C C . PRO A 1 164 ? -1.237 1.028 -15.331 1.00 90.94 164 PRO A C 1
ATOM 1256 O O . PRO A 1 164 ? -1.901 0.857 -14.315 1.00 90.94 164 PRO A O 1
ATOM 1259 N N . VAL A 1 165 ? -1.356 0.249 -16.412 1.00 93.38 165 VAL A N 1
ATOM 1260 C CA . VAL A 1 165 ? -2.280 -0.898 -16.480 1.00 93.38 165 VAL A CA 1
ATOM 1261 C C . VAL A 1 165 ? -1.863 -1.970 -15.479 1.00 93.38 165 VAL A C 1
ATOM 1263 O O . VAL A 1 165 ? -2.688 -2.474 -14.721 1.00 93.38 165 VAL A O 1
ATOM 1266 N N . LEU A 1 166 ? -0.565 -2.275 -15.438 1.00 92.19 166 LEU A N 1
ATOM 1267 C CA . LEU A 1 166 ? 0.002 -3.228 -14.498 1.00 92.19 166 LEU A CA 1
ATOM 1268 C C . LEU A 1 166 ? -0.155 -2.754 -13.051 1.00 92.19 166 LEU A C 1
ATOM 1270 O O . LEU A 1 166 ? -0.572 -3.534 -12.201 1.00 92.19 166 LEU A O 1
ATOM 1274 N N . PHE A 1 167 ? 0.144 -1.482 -12.769 1.00 90.44 167 PHE A N 1
ATOM 1275 C CA . PHE A 1 167 ? -0.040 -0.927 -11.431 1.00 90.44 167 PHE A CA 1
ATOM 1276 C C . PHE A 1 167 ? -1.507 -0.956 -11.004 1.00 90.44 167 PHE A C 1
ATOM 1278 O O . PHE A 1 167 ? -1.769 -1.346 -9.872 1.00 90.44 167 PHE A O 1
ATOM 1285 N N . GLY A 1 168 ? -2.446 -0.626 -11.898 1.00 91.38 168 GLY A N 1
ATOM 1286 C CA . GLY A 1 168 ? -3.881 -0.773 -11.638 1.00 91.38 168 GLY A CA 1
ATOM 1287 C C . GLY A 1 168 ? -4.228 -2.201 -11.220 1.00 91.38 168 GLY A C 1
ATOM 1288 O O . GLY A 1 168 ? -4.682 -2.419 -10.101 1.00 91.38 168 GLY A O 1
ATOM 1289 N N . TRP A 1 169 ? -3.853 -3.182 -12.046 1.00 91.81 169 TRP A N 1
ATOM 1290 C CA . TRP A 1 169 ? -4.092 -4.599 -11.758 1.00 91.81 169 TRP A CA 1
ATOM 1291 C C . TRP A 1 169 ? -3.471 -5.064 -10.432 1.00 91.81 169 TRP A C 1
ATOM 1293 O O . TRP A 1 169 ? -4.083 -5.827 -9.688 1.00 91.81 169 TRP A O 1
ATOM 1303 N N . MET A 1 170 ? -2.261 -4.602 -10.103 1.00 90.88 170 MET A N 1
ATOM 1304 C CA . MET A 1 170 ? -1.606 -4.942 -8.837 1.00 90.88 170 MET A CA 1
ATOM 1305 C C . MET A 1 170 ? -2.381 -4.423 -7.623 1.00 90.88 170 MET A C 1
ATOM 1307 O O . MET A 1 170 ? -2.491 -5.139 -6.625 1.00 90.88 170 MET A O 1
ATOM 1311 N N . PHE A 1 171 ? -2.910 -3.199 -7.694 1.00 90.50 171 PHE A N 1
ATOM 1312 C CA . PHE A 1 171 ? -3.745 -2.656 -6.626 1.00 90.50 171 PHE A CA 1
ATOM 1313 C C . PHE A 1 171 ? -5.064 -3.420 -6.521 1.00 90.50 171 PHE A C 1
ATOM 1315 O O . PHE A 1 171 ? -5.409 -3.835 -5.414 1.00 90.50 171 PHE A O 1
ATOM 1322 N N . ASP A 1 172 ? -5.714 -3.705 -7.648 1.00 89.81 172 ASP A N 1
ATOM 1323 C CA . ASP A 1 172 ? -6.983 -4.437 -7.694 1.00 89.81 172 ASP A CA 1
ATOM 1324 C C . ASP A 1 172 ? -6.850 -5.844 -7.089 1.00 89.81 172 ASP A C 1
ATOM 1326 O O . ASP A 1 172 ? -7.611 -6.223 -6.202 1.00 89.81 172 ASP A O 1
ATOM 1330 N N . VAL A 1 173 ? -5.815 -6.601 -7.472 1.00 88.81 173 VAL A N 1
ATOM 1331 C CA . VAL A 1 173 ? -5.548 -7.950 -6.930 1.00 88.81 173 VAL A CA 1
ATOM 1332 C C . VAL A 1 173 ? -5.154 -7.918 -5.456 1.00 88.81 173 VAL A C 1
ATOM 1334 O O . VAL A 1 173 ? -5.431 -8.857 -4.710 1.00 88.81 173 VAL A O 1
ATOM 1337 N N . SER A 1 174 ? -4.491 -6.851 -5.013 1.00 89.88 174 SER A N 1
ATOM 1338 C CA . SER A 1 174 ? -4.134 -6.694 -3.603 1.00 89.88 174 SER A CA 1
ATOM 1339 C C . SER A 1 174 ? -5.300 -6.241 -2.725 1.00 89.88 174 SER A C 1
ATOM 1341 O O . SER A 1 174 ? -5.127 -6.171 -1.505 1.00 89.88 174 SER A O 1
ATOM 1343 N N . CYS A 1 175 ? -6.464 -5.943 -3.306 1.00 89.12 175 CYS A N 1
ATOM 1344 C CA . CYS A 1 175 ? -7.636 -5.529 -2.558 1.00 89.12 175 CYS A CA 1
ATOM 1345 C C . CYS A 1 175 ? -8.207 -6.675 -1.714 1.00 89.12 175 CYS A C 1
ATOM 1347 O O . CYS A 1 175 ? -8.545 -7.740 -2.222 1.00 89.12 175 CYS A O 1
ATOM 1349 N N . ILE A 1 176 ? -8.347 -6.435 -0.411 1.00 83.75 176 ILE A N 1
ATOM 1350 C CA . ILE A 1 176 ? -8.990 -7.359 0.533 1.00 83.75 176 ILE A CA 1
ATOM 1351 C C . ILE A 1 176 ? -10.478 -7.019 0.672 1.00 83.75 176 ILE A C 1
ATOM 1353 O O . ILE A 1 176 ? -11.309 -7.916 0.820 1.00 83.75 176 ILE A O 1
ATOM 1357 N N . ARG A 1 177 ? -10.834 -5.725 0.647 1.00 79.25 177 ARG A N 1
ATOM 1358 C CA . ARG A 1 177 ? -12.222 -5.268 0.808 1.00 79.25 177 ARG A CA 1
ATOM 1359 C C . ARG A 1 177 ? -12.566 -4.064 -0.054 1.00 79.25 177 ARG A C 1
ATOM 1361 O O . ARG A 1 177 ? -11.913 -3.028 0.034 1.00 79.25 177 ARG A O 1
ATOM 1368 N N . TYR A 1 178 ? -13.665 -4.198 -0.785 1.00 81.81 178 TYR A N 1
ATOM 1369 C CA . TYR A 1 178 ? -14.323 -3.125 -1.520 1.00 81.81 178 TYR A CA 1
ATOM 1370 C C . TYR A 1 178 ? -15.268 -2.340 -0.613 1.00 81.81 178 TYR A C 1
ATOM 1372 O O . TYR A 1 178 ? -15.816 -2.875 0.354 1.00 81.81 178 TYR A O 1
ATOM 1380 N N . GLN A 1 179 ? -15.452 -1.062 -0.926 1.00 77.69 179 GLN A N 1
ATOM 1381 C CA . GLN A 1 179 ? -16.454 -0.234 -0.279 1.00 77.69 179 GLN A CA 1
ATOM 1382 C C . GLN A 1 179 ? -17.860 -0.701 -0.666 1.00 77.69 179 GLN A C 1
ATOM 1384 O O . GLN A 1 179 ? -18.220 -0.698 -1.840 1.00 77.69 179 GLN A O 1
ATOM 1389 N N . SER A 1 180 ? -18.655 -1.093 0.330 1.00 66.12 180 SER A N 1
ATOM 1390 C CA . SER A 1 180 ? -20.054 -1.477 0.152 1.00 66.12 180 SER A CA 1
ATOM 1391 C C . SER A 1 180 ? -20.949 -0.239 0.195 1.00 66.12 180 SER A C 1
ATOM 1393 O O . SER A 1 180 ? -21.374 0.226 1.254 1.00 66.12 180 SER A O 1
ATOM 1395 N N . GLU A 1 181 ? -21.238 0.326 -0.973 1.00 66.38 181 GLU A N 1
ATOM 1396 C CA . GL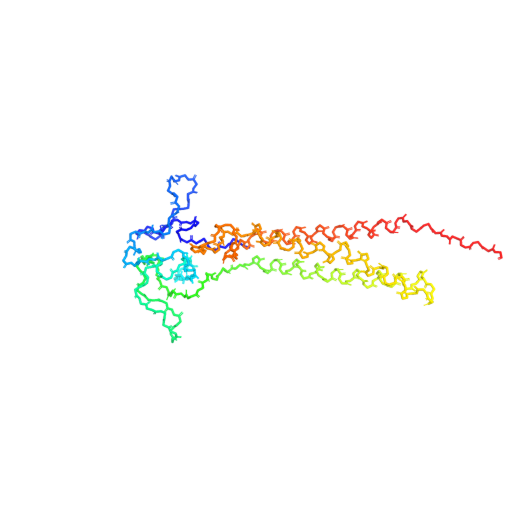U A 1 181 ? -22.280 1.343 -1.093 1.00 66.38 181 GLU A CA 1
ATOM 1397 C C . GLU A 1 181 ? -23.662 0.671 -1.162 1.00 66.38 181 GLU A C 1
ATOM 1399 O O . GLU A 1 181 ? -23.826 -0.315 -1.879 1.00 66.38 181 GLU A O 1
ATOM 1404 N N . PRO A 1 182 ? -24.687 1.195 -0.464 1.00 58.72 182 PRO A N 1
ATOM 1405 C CA . PRO A 1 182 ? -26.007 0.561 -0.359 1.00 58.72 182 PRO A CA 1
ATOM 1406 C C . PRO A 1 182 ? -26.798 0.463 -1.681 1.00 58.72 182 PRO A C 1
ATOM 1408 O O . PRO A 1 182 ? -27.917 -0.046 -1.671 1.00 58.72 182 PRO A O 1
ATOM 1411 N N . CYS A 1 183 ? -26.241 0.927 -2.806 1.00 63.56 183 CYS A N 1
ATOM 1412 C CA . CYS A 1 183 ? -26.895 0.963 -4.118 1.00 63.56 183 CYS A CA 1
ATOM 1413 C C . CYS A 1 183 ? -26.017 0.465 -5.286 1.00 63.56 183 CYS A C 1
ATOM 1415 O O . CYS A 1 183 ? -26.479 0.503 -6.425 1.00 63.56 183 CYS A O 1
ATOM 1417 N N . THR A 1 184 ? -24.779 0.031 -5.032 1.00 60.44 184 THR A N 1
ATOM 1418 C CA . THR A 1 184 ? -23.806 -0.353 -6.072 1.00 60.44 184 THR A CA 1
ATOM 1419 C C . THR A 1 184 ? -23.410 -1.814 -5.884 1.00 60.44 184 THR A C 1
ATOM 1421 O O . THR A 1 184 ? -23.352 -2.292 -4.751 1.00 60.44 184 THR A O 1
ATOM 1424 N N . ASP A 1 185 ? -23.149 -2.534 -6.980 1.00 65.62 185 ASP A N 1
ATOM 1425 C CA . ASP A 1 185 ? -22.684 -3.921 -6.922 1.00 65.62 185 ASP A CA 1
ATOM 1426 C C . ASP A 1 185 ? -21.460 -4.059 -5.991 1.00 65.62 185 ASP A C 1
ATOM 1428 O O . ASP A 1 185 ? -20.559 -3.214 -6.037 1.00 65.62 185 ASP A O 1
ATOM 1432 N N . PRO A 1 186 ? -21.384 -5.127 -5.171 1.00 61.41 186 PRO A N 1
ATOM 1433 C CA . PRO A 1 186 ? -20.360 -5.290 -4.132 1.00 61.41 186 PRO A CA 1
ATOM 1434 C C . PRO A 1 186 ? -18.912 -5.331 -4.654 1.00 61.41 186 PRO A C 1
ATOM 1436 O O . PRO A 1 186 ? -17.981 -5.195 -3.863 1.00 61.41 186 PRO A O 1
ATOM 1439 N N . GLU A 1 187 ? -18.714 -5.493 -5.965 1.00 62.47 187 GLU A N 1
ATOM 1440 C CA . GLU A 1 187 ? -17.403 -5.539 -6.630 1.00 62.47 187 GLU A CA 1
ATOM 1441 C C . GLU A 1 187 ? -17.035 -4.246 -7.386 1.00 62.47 187 GLU A C 1
ATOM 1443 O O . GLU A 1 187 ? -15.940 -4.154 -7.930 1.00 62.47 187 GLU A O 1
ATOM 1448 N N . SER A 1 188 ? -17.912 -3.234 -7.438 1.00 62.41 188 SER A N 1
ATOM 1449 C CA . SER A 1 188 ? -17.708 -2.024 -8.268 1.00 62.41 188 SER A CA 1
ATOM 1450 C C . SER A 1 188 ? -17.280 -0.770 -7.485 1.00 62.41 188 SER A C 1
ATOM 1452 O O . SER A 1 188 ? -17.305 0.337 -8.023 1.00 62.41 188 SER A O 1
ATOM 1454 N N . GLY A 1 189 ? -16.896 -0.922 -6.215 1.00 71.44 189 GLY A N 1
ATOM 1455 C CA . GLY A 1 189 ? -16.491 0.180 -5.334 1.00 71.44 189 GLY A CA 1
ATOM 1456 C C . GLY A 1 189 ? -14.979 0.437 -5.292 1.00 71.44 189 GLY A C 1
ATOM 1457 O O . GLY A 1 189 ? -14.170 -0.354 -5.770 1.00 71.44 189 GLY A O 1
ATOM 1458 N N . SER A 1 190 ? -14.571 1.539 -4.651 1.00 78.94 190 SER A N 1
ATOM 1459 C CA . SER A 1 190 ? -13.156 1.758 -4.316 1.00 78.94 190 SER A CA 1
ATOM 1460 C C . SER A 1 190 ? -12.692 0.772 -3.234 1.00 78.94 190 SER A C 1
ATOM 1462 O O . SER A 1 190 ? -13.464 0.409 -2.344 1.00 78.94 190 SER A O 1
ATOM 14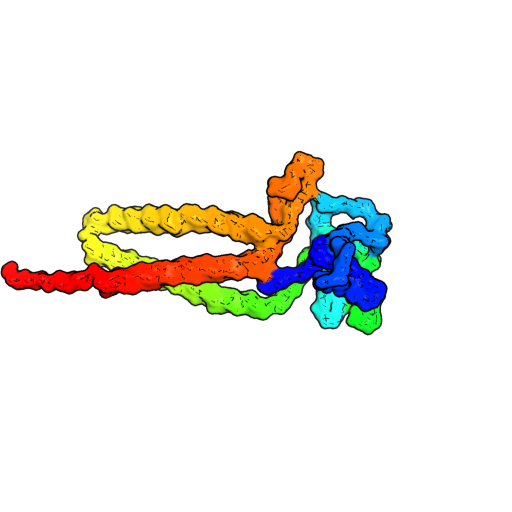64 N N . CYS A 1 191 ? -11.442 0.310 -3.297 1.00 85.94 191 CYS A N 1
ATOM 1465 C CA . CYS A 1 191 ? -10.924 -0.616 -2.297 1.00 85.94 191 CYS A CA 1
ATOM 1466 C C . CYS A 1 191 ? -10.506 0.107 -1.005 1.00 85.94 191 CYS A C 1
ATOM 1468 O O . CYS A 1 191 ? -9.713 1.052 -1.026 1.00 85.94 191 CYS A O 1
ATOM 1470 N N . LEU A 1 192 ? -11.028 -0.371 0.126 1.00 82.81 192 LEU A N 1
ATOM 1471 C CA . LEU A 1 192 ? -10.825 0.186 1.466 1.00 82.81 192 LEU A CA 1
ATOM 1472 C C . LEU A 1 192 ? -9.565 -0.351 2.153 1.00 82.81 192 LEU A C 1
ATOM 1474 O O . LEU A 1 192 ? -8.943 0.357 2.947 1.00 82.81 192 LEU A O 1
ATOM 1478 N N . LEU A 1 193 ? -9.204 -1.609 1.880 1.00 83.56 193 LEU A N 1
ATOM 1479 C CA . LEU A 1 193 ? -8.098 -2.294 2.545 1.00 83.56 193 LEU A CA 1
ATOM 1480 C C . LEU A 1 193 ? -7.299 -3.142 1.557 1.00 83.56 193 LEU A C 1
ATOM 1482 O O . LEU A 1 193 ? -7.864 -3.988 0.869 1.00 83.56 193 LEU A O 1
ATOM 1486 N N . TYR A 1 194 ? -5.978 -2.962 1.559 1.00 86.38 194 TYR A N 1
ATOM 1487 C CA . TYR A 1 194 ? -5.047 -3.660 0.673 1.00 86.38 194 TYR A CA 1
ATOM 1488 C C . TYR A 1 194 ? -4.064 -4.543 1.450 1.00 86.38 194 TYR A C 1
ATOM 1490 O O . TYR A 1 194 ? -3.601 -4.195 2.540 1.00 86.38 194 TYR A O 1
ATOM 1498 N N . SER A 1 195 ? -3.675 -5.669 0.852 1.00 86.12 195 SER A N 1
ATOM 1499 C CA . SER A 1 195 ? -2.657 -6.566 1.395 1.00 86.12 195 SER A CA 1
ATOM 1500 C C . SER A 1 195 ? -1.248 -6.045 1.118 1.00 86.12 195 SER A C 1
ATOM 1502 O O . SER A 1 195 ? -0.685 -6.234 0.039 1.00 86.12 195 SER A O 1
ATOM 1504 N N . ASN A 1 196 ? -0.619 -5.467 2.144 1.00 86.06 196 ASN A N 1
ATOM 1505 C CA . ASN A 1 196 ? 0.763 -4.975 2.076 1.00 86.06 196 ASN A CA 1
ATOM 1506 C C . ASN A 1 196 ? 1.790 -6.058 1.696 1.00 86.06 196 ASN A C 1
ATOM 1508 O O . ASN A 1 196 ? 2.867 -5.735 1.193 1.00 86.06 196 ASN A O 1
ATOM 1512 N N . LYS A 1 197 ? 1.510 -7.339 1.977 1.00 85.12 197 LYS A N 1
ATOM 1513 C CA . LYS A 1 197 ? 2.421 -8.439 1.631 1.00 85.12 197 LYS A CA 1
ATOM 1514 C C . LYS A 1 197 ? 2.346 -8.768 0.146 1.00 85.12 197 LYS A C 1
ATOM 1516 O O . LYS A 1 197 ? 3.384 -8.773 -0.505 1.00 85.12 197 LYS A O 1
ATOM 1521 N N . LEU A 1 198 ? 1.140 -9.004 -0.366 1.00 87.56 198 LEU A N 1
ATOM 1522 C CA . LEU A 1 198 ? 0.943 -9.344 -1.771 1.00 87.56 198 LEU A CA 1
ATOM 1523 C C . LEU A 1 198 ? 1.387 -8.192 -2.673 1.00 87.56 198 LEU A C 1
ATOM 1525 O O . LEU A 1 198 ? 2.115 -8.415 -3.634 1.00 87.56 198 LEU A O 1
ATOM 1529 N N . LEU A 1 199 ? 1.034 -6.960 -2.299 1.00 89.50 199 LEU A N 1
ATOM 1530 C CA . LEU A 1 199 ? 1.432 -5.766 -3.029 1.00 89.50 199 LEU A CA 1
ATOM 1531 C C . LEU A 1 199 ? 2.963 -5.667 -3.132 1.00 89.50 199 LEU A C 1
ATOM 1533 O O . LEU A 1 199 ? 3.500 -5.584 -4.233 1.00 89.50 199 LEU A O 1
ATOM 1537 N N . ALA A 1 200 ? 3.680 -5.758 -2.006 1.00 88.12 200 ALA A N 1
ATOM 1538 C CA . ALA A 1 200 ? 5.143 -5.698 -1.998 1.00 88.12 200 ALA A CA 1
ATOM 1539 C C . ALA A 1 200 ? 5.797 -6.835 -2.807 1.00 88.12 200 ALA A C 1
ATOM 1541 O O . ALA A 1 200 ? 6.749 -6.582 -3.545 1.00 88.12 200 ALA A O 1
ATOM 1542 N N . ASP A 1 201 ? 5.284 -8.064 -2.695 1.00 88.19 201 ASP A N 1
ATOM 1543 C CA . ASP A 1 201 ? 5.812 -9.225 -3.420 1.00 88.19 201 ASP A CA 1
ATOM 1544 C C . ASP A 1 201 ? 5.604 -9.061 -4.943 1.00 88.19 201 ASP A C 1
ATOM 1546 O O . ASP A 1 201 ? 6.529 -9.308 -5.722 1.00 88.19 201 ASP A O 1
ATOM 1550 N N . LEU A 1 202 ? 4.443 -8.553 -5.378 1.00 90.88 202 LEU A N 1
ATOM 1551 C CA . LEU A 1 202 ? 4.176 -8.225 -6.784 1.00 90.88 202 LEU A CA 1
ATOM 1552 C C . LEU A 1 202 ? 5.105 -7.110 -7.288 1.00 90.88 202 LEU A C 1
ATOM 1554 O O . LEU A 1 202 ? 5.751 -7.278 -8.322 1.00 90.88 202 LEU A O 1
ATOM 1558 N N . PHE A 1 203 ? 5.243 -6.007 -6.541 1.00 89.94 203 PHE A N 1
ATOM 1559 C CA . PHE A 1 203 ? 6.134 -4.895 -6.906 1.00 89.94 203 PHE A CA 1
ATOM 1560 C C . PHE A 1 203 ? 7.577 -5.358 -7.101 1.00 89.94 203 PHE A C 1
ATOM 1562 O O . PHE A 1 203 ? 8.207 -5.001 -8.099 1.00 89.94 203 PHE A O 1
ATOM 1569 N N . LEU A 1 204 ? 8.104 -6.162 -6.175 1.00 87.44 204 LEU A N 1
ATOM 1570 C CA . LEU A 1 204 ? 9.464 -6.686 -6.278 1.00 87.44 204 LEU A CA 1
ATOM 1571 C C . LEU A 1 204 ? 9.612 -7.640 -7.465 1.00 87.44 204 LEU A C 1
ATOM 1573 O O . LEU A 1 204 ? 10.579 -7.523 -8.212 1.00 87.44 204 LEU A O 1
ATOM 1577 N N . THR A 1 205 ? 8.646 -8.534 -7.676 1.00 88.94 205 THR A N 1
ATOM 1578 C CA . THR A 1 205 ? 8.688 -9.509 -8.774 1.00 88.94 205 THR A CA 1
ATOM 1579 C C . THR A 1 205 ? 8.703 -8.809 -10.133 1.00 88.94 205 THR A C 1
ATOM 1581 O O . THR A 1 205 ? 9.591 -9.072 -10.942 1.00 88.94 205 THR A O 1
ATOM 1584 N N . PHE A 1 206 ? 7.798 -7.853 -10.369 1.00 88.38 206 PHE A N 1
ATOM 1585 C CA . PHE A 1 206 ? 7.777 -7.093 -11.623 1.00 88.38 206 PHE A CA 1
ATOM 1586 C C . PHE A 1 206 ? 9.010 -6.201 -11.796 1.00 88.38 206 PHE A C 1
ATOM 1588 O O . PHE A 1 206 ? 9.541 -6.112 -12.903 1.00 88.38 206 PHE A O 1
ATOM 1595 N N . SER A 1 207 ? 9.517 -5.602 -10.714 1.00 86.12 207 SER A N 1
ATOM 1596 C CA . SER A 1 207 ? 10.746 -4.797 -10.769 1.00 86.12 207 SER A CA 1
ATOM 1597 C C . SER A 1 207 ? 11.963 -5.639 -11.157 1.00 86.12 207 SER A C 1
ATOM 1599 O O . SER A 1 207 ? 12.767 -5.216 -11.985 1.00 86.12 207 SER A O 1
ATOM 1601 N N . ILE A 1 208 ? 12.094 -6.846 -10.597 1.00 85.50 208 ILE A N 1
ATOM 1602 C CA . ILE A 1 208 ? 13.190 -7.768 -10.921 1.00 85.50 208 ILE A CA 1
ATOM 1603 C C . ILE A 1 208 ? 13.056 -8.274 -12.361 1.00 85.50 208 ILE A C 1
ATOM 1605 O O . ILE A 1 208 ? 14.044 -8.274 -13.088 1.00 85.50 208 ILE A O 1
ATOM 1609 N N . ILE A 1 209 ? 11.852 -8.657 -12.801 1.00 85.88 209 ILE A N 1
ATOM 1610 C CA . ILE A 1 209 ? 11.615 -9.107 -14.184 1.00 85.88 209 ILE A CA 1
ATOM 1611 C C . ILE A 1 209 ? 11.966 -8.002 -15.186 1.00 85.88 209 ILE A C 1
ATOM 1613 O O . ILE A 1 209 ? 12.641 -8.284 -16.175 1.00 85.88 209 ILE A O 1
ATOM 1617 N N . GLY A 1 210 ? 11.567 -6.755 -14.914 1.00 81.19 210 GLY A N 1
ATOM 1618 C CA . GLY A 1 210 ? 11.921 -5.607 -15.752 1.00 81.19 210 GLY A CA 1
ATOM 1619 C C . GLY A 1 210 ? 13.435 -5.465 -15.914 1.00 81.19 210 GLY A C 1
ATOM 1620 O O . GLY A 1 210 ? 13.936 -5.400 -17.033 1.00 81.19 210 GLY A O 1
ATOM 1621 N N . GLN A 1 211 ? 14.175 -5.547 -14.808 1.00 79.69 211 GLN A N 1
ATOM 1622 C CA . GLN A 1 211 ? 15.635 -5.410 -14.812 1.00 79.69 211 GLN A CA 1
ATOM 1623 C C . GLN A 1 211 ? 16.359 -6.596 -15.452 1.00 79.69 211 GLN A C 1
ATOM 1625 O O . GLN A 1 211 ? 17.353 -6.410 -16.148 1.00 79.69 211 GLN A O 1
ATOM 1630 N N . VAL A 1 212 ? 15.876 -7.826 -15.251 1.00 76.75 212 VAL A N 1
ATOM 1631 C CA . VAL A 1 212 ? 16.431 -9.017 -15.920 1.00 76.75 212 VAL A CA 1
ATOM 1632 C C . VAL A 1 212 ? 16.184 -8.944 -17.429 1.00 76.75 212 VAL A C 1
ATOM 1634 O O . VAL A 1 212 ? 17.063 -9.304 -18.212 1.00 76.75 212 VAL A O 1
ATOM 1637 N N . GLY A 1 213 ? 15.024 -8.432 -17.847 1.00 69.19 213 GLY A N 1
ATOM 1638 C CA . GLY A 1 213 ? 14.734 -8.141 -19.250 1.00 69.19 213 GLY A CA 1
ATOM 1639 C C . GLY A 1 213 ? 15.719 -7.133 -19.848 1.00 69.19 213 GLY A C 1
ATOM 1640 O O . GLY A 1 213 ? 16.285 -7.383 -20.913 1.00 69.19 213 GLY A O 1
ATOM 1641 N N . GLU A 1 214 ? 15.992 -6.039 -19.134 1.00 67.62 214 GLU A N 1
ATOM 1642 C CA . GLU A 1 214 ? 16.975 -5.025 -19.540 1.00 67.62 214 GLU A CA 1
ATOM 1643 C C . GLU A 1 214 ? 18.412 -5.581 -19.583 1.00 67.62 214 GLU A C 1
ATOM 1645 O O . GLU A 1 214 ? 19.146 -5.337 -20.545 1.00 67.62 214 GLU A O 1
ATOM 1650 N N . ALA A 1 215 ? 18.812 -6.384 -18.592 1.00 61.78 215 ALA A N 1
ATOM 1651 C CA . ALA A 1 215 ? 20.142 -6.997 -18.527 1.00 61.78 215 ALA A CA 1
ATOM 1652 C C . ALA A 1 215 ? 20.383 -8.017 -19.656 1.00 61.78 215 ALA A C 1
ATOM 1654 O O . ALA A 1 215 ? 21.476 -8.064 -20.231 1.00 61.78 215 ALA A O 1
ATOM 1655 N N . ASN A 1 216 ? 19.364 -8.802 -20.016 1.00 61.06 216 ASN A N 1
ATOM 1656 C CA . ASN A 1 216 ? 19.440 -9.747 -21.131 1.00 61.06 216 ASN A CA 1
ATOM 1657 C C . ASN A 1 216 ? 19.503 -9.027 -22.487 1.00 61.06 216 ASN A C 1
ATOM 1659 O O . ASN A 1 216 ? 20.271 -9.440 -23.358 1.00 61.06 216 ASN A O 1
ATOM 1663 N N . MET A 1 217 ? 18.773 -7.918 -22.654 1.00 58.44 217 MET A N 1
ATOM 1664 C CA . MET A 1 217 ? 18.866 -7.084 -23.859 1.00 58.44 217 MET A CA 1
ATOM 1665 C C . MET A 1 217 ? 20.270 -6.469 -24.003 1.00 58.44 217 MET A C 1
ATOM 1667 O O . MET A 1 217 ? 20.881 -6.568 -25.064 1.00 58.44 217 MET A O 1
ATOM 1671 N N . SER A 1 218 ? 20.825 -5.928 -22.911 1.00 55.84 218 SER A N 1
ATOM 1672 C CA . SER A 1 218 ? 22.183 -5.359 -22.870 1.00 55.84 218 SER A CA 1
ATOM 1673 C C . SER A 1 218 ? 23.276 -6.402 -23.168 1.00 55.84 218 SER A C 1
ATOM 1675 O O . SER A 1 218 ? 24.235 -6.135 -23.893 1.00 55.84 218 SER A O 1
ATOM 1677 N N . SER A 1 219 ? 23.106 -7.636 -22.679 1.00 53.12 219 SER A N 1
ATOM 1678 C CA . SER A 1 219 ? 24.038 -8.744 -22.949 1.00 53.12 219 SER A CA 1
ATOM 1679 C C . SER A 1 219 ? 23.984 -9.230 -24.405 1.00 53.12 219 SER A C 1
ATOM 1681 O O . SER A 1 219 ? 24.995 -9.677 -24.953 1.00 53.12 219 SER A O 1
ATOM 1683 N N . THR A 1 220 ? 22.818 -9.113 -25.046 1.00 49.75 220 THR A N 1
ATOM 1684 C CA . THR A 1 220 ? 22.622 -9.485 -26.457 1.00 49.75 220 THR A CA 1
ATOM 1685 C C . THR A 1 220 ? 23.221 -8.431 -27.400 1.00 49.75 220 THR A C 1
ATOM 1687 O O . THR A 1 220 ? 23.841 -8.781 -28.401 1.00 49.75 220 THR A O 1
ATOM 1690 N N . ASP A 1 221 ? 23.156 -7.144 -27.043 1.00 47.75 221 ASP A N 1
ATOM 1691 C CA . ASP A 1 221 ? 23.780 -6.056 -27.820 1.00 47.75 221 ASP A CA 1
ATOM 1692 C C . ASP A 1 221 ? 25.325 -6.160 -27.817 1.00 47.75 221 ASP A C 1
ATOM 1694 O O . ASP A 1 221 ? 25.998 -5.958 -28.831 1.00 47.75 221 ASP A O 1
ATOM 1698 N N . HIS A 1 222 ? 25.917 -6.639 -26.714 1.00 43.06 222 HIS A N 1
ATOM 1699 C CA . HIS A 1 222 ? 27.354 -6.935 -26.653 1.00 43.06 222 HIS A CA 1
ATOM 1700 C C . HIS A 1 222 ? 27.806 -8.099 -27.549 1.00 43.06 222 HIS A C 1
ATOM 1702 O O . HIS A 1 222 ? 28.987 -8.167 -27.901 1.00 43.06 222 HIS A O 1
ATOM 1708 N N . THR A 1 223 ? 26.903 -9.002 -27.940 1.00 39.12 223 THR A N 1
ATOM 1709 C CA . THR A 1 223 ? 27.220 -10.118 -28.847 1.00 39.12 223 THR A CA 1
ATOM 1710 C C . THR A 1 223 ? 26.974 -9.787 -30.322 1.00 39.12 223 THR A C 1
ATOM 1712 O O . THR A 1 223 ? 27.347 -10.587 -31.182 1.00 39.12 223 THR A O 1
ATOM 1715 N N . GLN A 1 224 ? 26.441 -8.597 -30.641 1.00 35.75 224 GLN A N 1
ATOM 1716 C CA . GLN A 1 224 ? 26.004 -8.244 -31.996 1.00 35.75 224 GLN A CA 1
ATOM 1717 C C . GLN A 1 224 ? 26.567 -6.926 -32.552 1.00 35.75 224 GLN A C 1
ATOM 1719 O O . GLN A 1 224 ? 26.022 -6.373 -33.502 1.00 35.75 224 GLN A O 1
ATOM 1724 N N . PHE A 1 225 ? 27.727 -6.476 -32.068 1.00 34.41 225 PHE A N 1
ATOM 1725 C CA . PHE A 1 225 ? 28.604 -5.620 -32.874 1.00 34.41 225 PHE A CA 1
ATOM 1726 C C . PHE A 1 225 ? 29.647 -6.490 -33.593 1.00 34.41 225 PHE A C 1
ATOM 1728 O O . PHE A 1 225 ? 30.708 -6.770 -33.022 1.00 34.41 225 PHE A O 1
ATOM 1735 N N . PRO A 1 226 ? 29.421 -6.922 -34.854 1.00 32.94 226 PRO A N 1
ATOM 1736 C CA . PRO A 1 226 ? 30.534 -7.355 -35.672 1.00 32.94 226 PRO A CA 1
ATOM 1737 C C . PRO A 1 226 ? 31.454 -6.147 -35.820 1.00 32.94 226 PRO A C 1
ATOM 1739 O O . PRO A 1 226 ? 31.056 -5.060 -36.241 1.00 32.94 226 PRO A O 1
ATOM 1742 N N . ARG A 1 227 ? 32.701 -6.348 -35.413 1.00 35.94 227 ARG A N 1
ATOM 1743 C CA . ARG A 1 227 ? 33.829 -5.456 -35.636 1.00 35.94 227 ARG A CA 1
ATOM 1744 C C . ARG A 1 227 ? 33.900 -5.177 -37.143 1.00 35.94 227 ARG A C 1
ATOM 1746 O O . ARG A 1 227 ? 34.503 -5.952 -37.877 1.00 35.94 227 ARG A O 1
ATOM 1753 N N . SER A 1 228 ? 33.258 -4.109 -37.617 1.00 34.06 228 SER A N 1
ATOM 1754 C CA . SER A 1 228 ? 33.473 -3.623 -38.976 1.00 34.06 228 SER A CA 1
ATOM 1755 C C . SER A 1 228 ? 34.882 -3.050 -39.010 1.00 34.06 228 SER A C 1
ATOM 1757 O O . SER A 1 228 ? 35.144 -1.909 -38.629 1.00 34.06 228 SER A O 1
ATOM 1759 N N . THR A 1 229 ? 35.829 -3.910 -39.371 1.00 39.12 229 THR A N 1
ATOM 1760 C CA . THR A 1 229 ? 37.120 -3.508 -39.903 1.00 39.12 229 THR A CA 1
ATOM 1761 C C . THR A 1 229 ? 36.845 -2.651 -41.132 1.00 39.12 229 THR A C 1
ATOM 1763 O O . THR A 1 229 ? 36.607 -3.180 -42.216 1.00 39.12 229 THR A O 1
ATOM 1766 N N . ALA A 1 230 ? 36.858 -1.330 -40.959 1.00 35.41 230 ALA A N 1
ATOM 1767 C CA . ALA A 1 230 ? 36.988 -0.398 -42.065 1.00 35.41 230 ALA A CA 1
ATOM 1768 C C . ALA A 1 230 ? 38.352 -0.659 -42.717 1.00 35.41 230 ALA A C 1
ATOM 1770 O O . ALA A 1 230 ? 39.408 -0.292 -42.195 1.00 35.41 230 ALA A O 1
ATOM 1771 N N . GLY A 1 231 ? 38.304 -1.412 -43.814 1.00 32.62 231 GLY A N 1
ATOM 1772 C CA . GLY A 1 231 ? 39.420 -1.658 -44.700 1.00 32.62 231 GLY A CA 1
ATOM 1773 C C . GLY A 1 231 ? 39.913 -0.347 -45.295 1.00 32.62 231 GLY A C 1
ATOM 1774 O O . GLY A 1 231 ? 39.146 0.479 -45.775 1.00 32.62 231 GLY A O 1
ATOM 1775 N N . ARG A 1 232 ? 41.230 -0.201 -45.233 1.00 37.16 232 ARG A N 1
ATOM 1776 C CA . ARG A 1 232 ? 42.060 0.716 -46.001 1.00 37.16 232 ARG A CA 1
ATOM 1777 C C . ARG A 1 232 ? 41.757 0.577 -47.504 1.00 37.16 232 ARG A C 1
ATOM 1779 O O . ARG A 1 232 ? 41.983 -0.502 -48.047 1.00 37.16 232 ARG A O 1
ATOM 1786 N N . ALA A 1 233 ? 41.335 1.665 -48.143 1.00 35.16 233 ALA A N 1
ATOM 1787 C CA . ALA A 1 233 ? 41.638 2.025 -49.530 1.00 35.16 233 ALA A CA 1
ATOM 1788 C C . ALA A 1 233 ? 41.408 3.530 -49.698 1.00 35.16 233 ALA A C 1
ATOM 1790 O O . ALA A 1 233 ? 40.307 3.989 -49.321 1.00 35.16 233 ALA A O 1
#

pLDDT: mean 80.66, std 14.43, range [32.62, 94.25]

Foldseek 3Di:
DFFADEDQQQWDQQDLQRDTDNDPPDPDDRHLDDPLLPVDDDDPLDFWKKWWAWPVRDIYIYRHLSSQNFPDDQDPVVQFTDDRRSQHDDPVTHTPTMHTDGDDDPDPVVVVLCVLVVVLVVVVVVLVVVVLVVLVVVDDPVCSVVSVVVVVVVCCVVPVVVPVVLLVVLQLVQAPAFRDDVPDDRSPHDGDDGGPVSSSVSVSVVSVVVVVVVVVVVVVVVVPPDPPPPDDD

InterPro domains:
  IPR002350 Kazal domain [PS51465] (30-88)
  IPR004156 Organic anion transporter polypeptide [PF03137] (1-198)
  IPR004156 Organic anion transporter polypeptide [PTHR11388] (1-212)
  IPR036259 MFS transporter superfamily [SSF103473] (109-174)

Sequence (233 aa):
CPHDPLIGVETTYPDRDGQISIGNYSDVDPSLRSPCNSHCLCSEAEFHPVCAEFTNGRQFSYYSPCYAGCAEAYSPLQKFYTNCTCVVETSRLHLRQVKKGLCQSNCRGLFGFLAIFAPLSLCTFAVGVPIISVILRTVDYNERSFALGIQGILVRVVGTIPAPVLFGWMFDVSCIRYQSEPCTDPESGSCLLYSNKLLADLFLTFSIIGQVGEANMSSTDHTQFPRSTAGRA

Secondary structure (DSSP, 8-state):
-PPPPEETTTBPPP-TTS-----SS------S--GGGTTS---TT----EEEEETTS-EEEES-TTTTTB-SPP-TTT-EE--BTTS--BTTB-EEEEEESS-----HHHHHHHHHHHHHHHHHHHHHHHHHHHHHHHS-TTTHHHHHHHHHHHHIIIIITHHHHHHHHHHHHTEEEE---TTS-TTSSPEEEE-HHHHHHHHHHHHHHHHHHHHHHHHHHTT----------

Organism: Oesophagostomum dentatum (NCBI:txid61180)